Protein AF-A0A356KE07-F1 (afdb_monomer)

Solvent-accessible surface area (backbone atoms only — not comparable to full-atom values): 17095 Å² total; per-residue (Å²): 134,82,81,82,77,79,60,72,69,61,61,53,54,56,56,42,55,62,73,47,58,61,66,52,54,51,54,57,59,66,59,72,79,82,61,84,87,83,58,56,76,68,53,56,53,49,53,51,52,50,50,50,51,49,50,52,51,53,42,54,50,49,55,50,50,54,53,51,69,70,32,74,71,22,43,39,61,59,52,69,46,79,88,62,79,44,59,87,64,38,15,67,56,54,28,51,53,50,49,64,40,67,52,62,87,86,38,39,59,84,44,82,62,50,50,63,52,49,48,54,57,55,57,65,40,70,56,42,69,42,71,79,43,64,46,78,41,87,62,43,41,71,49,71,42,73,41,63,54,46,66,61,28,17,47,74,94,55,25,23,27,18,66,84,25,48,73,28,60,22,75,38,30,57,56,46,89,78,35,24,34,54,36,54,66,51,87,51,71,68,59,25,43,54,36,37,31,36,52,30,48,48,48,58,53,43,50,85,56,42,85,42,41,50,32,38,36,32,53,20,47,95,31,71,75,44,73,89,52,52,21,30,36,40,30,30,72,81,69,32,34,33,31,55,21,72,55,93,82,53,87,91,67,73,67,74,58,56,69,57,38,40,52,52,48,52,53,49,50,68,76,48,74,69,48,84,50,39,42,35,38,34,43,52,54,98,59,80,44,71,42,65,45,74,87,82,50,86,75,69,79,76,116

Foldseek 3Di:
DDPDDDPPVVVLVVQLCVVCPPPVVVVVVVVPPPDPPPDDPVVVVVVVVVVVVVSSVVSVVVVVVVVLLPDPQFFAPQFQDDDDDQPPQWDCVNVVLSRPDGDDPSDGLPPPVRQVVVLVSQVPAQQFPHWPDWDADPPHHIDTDTDGFRFAAAEPQFWTAGLQRRIGGLNGGPPSVQGAYEALQDPDPVSNSVLSNLQSQLLVLLPPQNSFWRYKYQNCAVHPPHPVFANIWTAGHPQEIEREHTRPPDVVDDFPDSNQLNVLVVVVCVVCVPRNQWNYWYSRDPDIDTDGDDPPDPPVVPD

Sequence (303 aa):
SAPAEPSLAAAGAQAAAGALGSGVLGLLRGVGRGLPWIFGQRDVQRLAALGILAGVFCGTSQLVAERVQTSPDYALPSRLVAEVAPPPGLSVKAAEDLSSLRLVRGAHAFDARIVPAVARQLGRLPWVEQVSEVELEPPAKIRFRLRPHQPLARLGDQLAVSRSGATFPIHYAAAGDALPEFRGVPATPEARAKALQAGAQVLADFGPLAAQVEAIDVSNLAGAVDPLQSEVVVLLSGGLKVEWGRANLDEERQDRPAEQKRADLEAFLAAYPQRGRVESVSVRWDEVTFVLAEEQSLASAGR

pLDDT: mean 85.83, std 15.79, range [36.22, 98.5]

Structure (mmCIF, N/CA/C/O backbone):
data_AF-A0A356KE07-F1
#
_entry.id   AF-A0A356KE07-F1
#
loop_
_atom_site.group_PDB
_atom_site.id
_atom_site.type_symbol
_atom_site.label_atom_id
_atom_site.label_alt_id
_atom_site.label_comp_id
_atom_site.label_asym_id
_atom_site.label_entity_id
_atom_site.label_seq_id
_atom_site.pdbx_PDB_ins_code
_atom_site.Cartn_x
_atom_site.Cartn_y
_atom_site.Cartn_z
_atom_site.occupancy
_atom_site.B_iso_or_equiv
_atom_site.auth_seq_id
_atom_site.auth_comp_id
_atom_site.auth_asym_id
_atom_site.auth_atom_id
_atom_site.pdbx_PDB_model_num
ATOM 1 N N . SER A 1 1 ? -55.502 -8.939 40.430 1.00 46.34 1 SER A N 1
ATOM 2 C CA . SER A 1 1 ? -54.848 -8.158 41.497 1.00 46.34 1 SER A CA 1
ATOM 3 C C . SER A 1 1 ? -53.366 -8.119 41.190 1.00 46.34 1 SER A C 1
ATOM 5 O O . SER A 1 1 ? -52.703 -9.131 41.367 1.00 46.34 1 SER A O 1
ATOM 7 N N . ALA A 1 2 ? -52.874 -7.033 40.594 1.00 36.22 2 ALA A N 1
ATOM 8 C CA . ALA A 1 2 ? -51.447 -6.888 40.311 1.00 36.22 2 ALA A CA 1
ATOM 9 C C . ALA A 1 2 ? -50.701 -6.599 41.630 1.00 36.22 2 ALA A C 1
ATOM 11 O O . ALA A 1 2 ? -51.224 -5.822 42.434 1.00 36.22 2 ALA A O 1
ATOM 12 N N . PRO A 1 3 ? -49.542 -7.225 41.898 1.00 51.62 3 PRO A N 1
ATOM 13 C CA . PRO A 1 3 ? -48.743 -6.881 43.065 1.00 51.62 3 PRO A CA 1
ATOM 14 C C . PRO A 1 3 ? -48.229 -5.444 42.919 1.00 51.62 3 PRO A C 1
ATOM 16 O O . PRO A 1 3 ? -47.759 -5.050 41.854 1.00 51.62 3 PRO A O 1
ATOM 19 N N . ALA A 1 4 ? -48.368 -4.658 43.986 1.00 45.84 4 ALA A N 1
ATOM 20 C CA . ALA A 1 4 ? -47.875 -3.291 44.052 1.00 45.84 4 ALA A CA 1
ATOM 21 C C . ALA A 1 4 ? -46.348 -3.290 43.901 1.00 45.84 4 ALA A C 1
ATOM 23 O O . ALA A 1 4 ? -45.641 -3.857 44.736 1.00 45.84 4 ALA A O 1
ATOM 24 N N . GLU A 1 5 ? -45.846 -2.673 42.831 1.00 41.72 5 GLU A N 1
ATOM 25 C CA . GLU A 1 5 ? -44.416 -2.440 42.664 1.00 41.72 5 GLU A CA 1
ATOM 26 C C . GLU A 1 5 ? -43.915 -1.560 43.823 1.00 41.72 5 GLU A C 1
ATOM 28 O O . GLU A 1 5 ? -44.480 -0.487 44.069 1.00 41.72 5 GLU A O 1
ATOM 33 N N . PRO A 1 6 ? -42.881 -1.982 44.573 1.00 51.53 6 PRO A N 1
ATOM 34 C CA . PRO A 1 6 ? -42.269 -1.126 45.576 1.00 51.53 6 PRO A CA 1
ATOM 35 C C . PRO A 1 6 ? -41.710 0.124 44.890 1.00 51.53 6 PRO A C 1
ATOM 37 O O . PRO A 1 6 ? -41.020 0.035 43.873 1.00 51.53 6 PRO A O 1
ATOM 40 N N . SER A 1 7 ? -42.020 1.302 45.438 1.00 48.66 7 SER A N 1
ATOM 41 C CA . SER A 1 7 ? -41.586 2.566 44.850 1.00 48.66 7 SER A CA 1
ATOM 42 C C . SER A 1 7 ? -40.055 2.610 44.760 1.00 48.66 7 SER A C 1
ATOM 44 O O . SER A 1 7 ? -39.340 2.409 45.745 1.00 48.66 7 SER A O 1
ATOM 46 N N . LEU A 1 8 ? -39.544 2.891 43.558 1.00 47.19 8 LEU A N 1
ATOM 47 C CA . LEU A 1 8 ? -38.111 2.999 43.238 1.00 47.19 8 LEU A CA 1
ATOM 48 C C . LEU A 1 8 ? -37.337 3.930 44.195 1.00 47.19 8 LEU A C 1
ATOM 50 O O . LEU A 1 8 ? -36.134 3.764 44.387 1.00 47.19 8 LEU A O 1
ATOM 54 N N . ALA A 1 9 ? -38.032 4.871 44.841 1.00 47.34 9 ALA A N 1
ATOM 55 C CA . ALA A 1 9 ? -37.470 5.774 45.838 1.00 47.34 9 ALA A CA 1
ATOM 56 C C . ALA A 1 9 ? -37.048 5.068 47.145 1.00 47.34 9 ALA A C 1
ATOM 58 O O . ALA A 1 9 ? -36.037 5.440 47.738 1.00 47.34 9 ALA A O 1
ATOM 59 N N . ALA A 1 10 ? -37.782 4.042 47.593 1.00 50.09 10 ALA A N 1
ATOM 60 C CA . ALA A 1 10 ? -37.515 3.371 48.869 1.00 50.09 10 ALA A CA 1
ATOM 61 C C . ALA A 1 10 ? -36.325 2.397 48.787 1.00 50.09 10 ALA A C 1
ATOM 63 O O . ALA A 1 10 ? -35.505 2.339 49.703 1.00 50.09 10 ALA A O 1
ATOM 64 N N . ALA A 1 11 ? -36.184 1.686 47.663 1.00 52.91 11 ALA A N 1
ATOM 65 C CA . ALA A 1 11 ? -35.068 0.764 47.438 1.00 52.91 11 ALA A CA 1
ATOM 66 C C . ALA A 1 11 ? -33.727 1.505 47.256 1.00 52.91 11 ALA A C 1
ATOM 68 O O . ALA A 1 11 ? -32.705 1.082 47.797 1.00 52.91 11 ALA A O 1
ATOM 69 N N . GLY A 1 12 ? -33.736 2.657 46.571 1.00 45.50 12 GLY A N 1
ATOM 70 C CA . GLY A 1 12 ? -32.546 3.505 46.424 1.00 45.50 12 GLY A CA 1
ATOM 71 C C . GLY A 1 12 ? -32.043 4.080 47.754 1.00 45.50 12 GLY A C 1
ATOM 72 O O . GLY A 1 12 ? -30.835 4.177 47.968 1.00 45.50 12 GLY A O 1
ATOM 73 N N . ALA A 1 13 ? -32.951 4.394 48.686 1.00 49.41 13 ALA A N 1
ATOM 74 C CA . ALA A 1 13 ? -32.598 4.928 50.001 1.00 49.41 13 ALA A CA 1
ATOM 75 C C . ALA A 1 13 ? -31.878 3.900 50.901 1.00 49.41 13 ALA A C 1
ATOM 77 O O . ALA A 1 13 ? -30.948 4.265 51.621 1.00 49.41 13 ALA A O 1
ATOM 78 N N . GLN A 1 14 ? -32.253 2.616 50.840 1.00 55.56 14 GLN A N 1
ATOM 79 C CA . GLN A 1 14 ? -31.603 1.556 51.628 1.00 55.56 14 GLN A CA 1
ATOM 80 C C . GLN A 1 14 ? -30.219 1.164 51.089 1.00 55.56 14 GLN A C 1
ATOM 82 O O . GLN A 1 14 ? -29.297 0.966 51.881 1.00 55.56 14 GLN A O 1
ATOM 87 N N . ALA A 1 15 ? -30.033 1.110 49.766 1.00 53.81 15 ALA A N 1
ATOM 88 C CA . ALA A 1 15 ? -28.728 0.812 49.167 1.00 53.81 15 ALA A CA 1
ATOM 89 C C . ALA A 1 15 ? -27.710 1.950 49.393 1.00 53.81 15 ALA A C 1
ATOM 91 O O . ALA A 1 15 ? -26.555 1.695 49.741 1.00 53.81 15 ALA A O 1
ATOM 92 N N . ALA A 1 16 ? -28.155 3.211 49.303 1.00 49.03 16 ALA A N 1
ATOM 93 C CA . ALA A 1 16 ? -27.323 4.375 49.613 1.00 49.03 16 ALA A CA 1
ATOM 94 C C . ALA A 1 16 ? -26.872 4.397 51.088 1.00 49.03 16 ALA A C 1
ATOM 96 O O . ALA A 1 16 ? -25.725 4.740 51.376 1.00 49.03 16 ALA A O 1
ATOM 97 N N . ALA A 1 17 ? -27.731 3.969 52.022 1.00 54.31 17 ALA A N 1
ATOM 98 C CA . ALA A 1 17 ? -27.388 3.879 53.442 1.00 54.31 17 ALA A CA 1
ATOM 99 C C . ALA A 1 17 ? -26.291 2.833 53.738 1.00 54.31 17 ALA A C 1
ATOM 101 O O . ALA A 1 17 ? -25.493 3.030 54.654 1.00 54.31 17 ALA A O 1
ATOM 102 N N . GLY A 1 18 ? -26.208 1.754 52.947 1.00 55.00 18 GLY A N 1
ATOM 103 C CA . GLY A 1 18 ? -25.181 0.716 53.091 1.00 55.00 18 GLY A CA 1
ATOM 104 C C . GLY A 1 18 ? -23.796 1.140 52.586 1.00 55.00 18 GLY A C 1
ATOM 105 O O . GLY A 1 18 ? -22.799 0.923 53.273 1.00 55.00 18 GLY A O 1
ATOM 106 N N . ALA A 1 19 ? -23.722 1.795 51.422 1.00 53.09 19 ALA A N 1
ATOM 107 C CA . ALA A 1 19 ? -22.452 2.208 50.809 1.00 53.09 19 ALA A CA 1
ATOM 108 C C . ALA A 1 19 ? -21.822 3.453 51.471 1.00 53.09 19 ALA A C 1
ATOM 110 O O . ALA A 1 19 ? -20.599 3.594 51.509 1.00 53.09 19 ALA A O 1
ATOM 111 N N . LEU A 1 20 ? -22.638 4.338 52.056 1.00 51.22 20 LEU A N 1
ATOM 112 C CA . LEU A 1 20 ? -22.167 5.513 52.804 1.00 51.22 20 LEU A CA 1
ATOM 113 C C . LEU A 1 20 ? -21.655 5.170 54.222 1.00 51.22 20 LEU A C 1
ATOM 115 O O . LEU A 1 20 ? -21.010 6.002 54.863 1.00 51.22 20 LEU A O 1
ATOM 119 N N . GLY A 1 21 ? -21.910 3.955 54.722 1.00 50.00 21 GLY A N 1
ATOM 120 C CA . GLY A 1 21 ? -21.794 3.616 56.145 1.00 50.00 21 GLY A CA 1
ATOM 121 C C . GLY A 1 21 ? -20.379 3.531 56.735 1.00 50.00 21 GLY A C 1
ATOM 122 O O . GLY A 1 21 ? -20.227 3.702 57.942 1.00 50.00 21 GLY A O 1
ATOM 123 N N . SER A 1 22 ? -19.327 3.301 55.944 1.00 56.19 22 SER A N 1
ATOM 124 C CA . SER A 1 22 ? -17.964 3.114 56.487 1.00 56.19 22 SER A CA 1
ATOM 125 C C . SER A 1 22 ? -16.980 4.220 56.090 1.00 56.19 22 SER A C 1
ATOM 127 O O . SER A 1 22 ? -16.278 4.751 56.951 1.00 56.19 22 SER A O 1
ATOM 129 N N . GLY A 1 23 ? -16.960 4.632 54.819 1.00 56.72 23 GLY A N 1
ATOM 130 C CA . GLY A 1 23 ? -16.027 5.655 54.323 1.00 56.72 23 GLY A CA 1
ATOM 131 C C . GLY A 1 23 ? -16.386 7.086 54.742 1.00 56.72 23 GLY A C 1
ATOM 132 O O . GLY A 1 23 ? -15.522 7.851 55.173 1.00 56.72 23 GLY A O 1
ATOM 133 N N . VAL A 1 24 ? -17.673 7.448 54.682 1.00 58.25 24 VAL A N 1
ATOM 134 C CA . VAL A 1 24 ? -18.134 8.817 54.985 1.00 58.25 24 VAL A CA 1
ATOM 135 C C . VAL A 1 24 ? -18.149 9.087 56.489 1.00 58.25 24 VAL A C 1
ATOM 137 O O . VAL A 1 24 ? -17.771 10.173 56.925 1.00 58.25 24 VAL A O 1
ATOM 140 N N . LEU A 1 25 ? -18.475 8.081 57.306 1.00 57.09 25 LEU A N 1
ATOM 141 C CA . LEU A 1 25 ? -18.369 8.172 58.767 1.00 57.09 25 LEU A CA 1
ATOM 142 C C . LEU A 1 25 ? -16.912 8.320 59.250 1.00 57.09 25 LEU A C 1
ATOM 144 O O . LEU A 1 25 ? -16.672 8.989 60.257 1.00 57.09 25 LEU A O 1
ATOM 148 N N . GLY A 1 26 ? -15.935 7.764 58.521 1.00 61.06 26 GLY A N 1
ATOM 149 C CA . GLY A 1 26 ? -14.504 7.970 58.777 1.00 61.06 26 GLY A CA 1
ATOM 150 C C . GLY A 1 26 ? -14.038 9.399 58.471 1.00 61.06 26 GLY A C 1
ATOM 151 O O . GLY A 1 26 ? -13.385 10.027 59.306 1.00 61.06 26 GLY A O 1
ATOM 152 N N . LEU A 1 27 ? -14.449 9.950 57.323 1.00 57.81 27 LEU A N 1
ATOM 153 C CA . LEU A 1 27 ? -14.177 11.342 56.935 1.00 57.81 27 LEU A CA 1
ATOM 154 C C . LEU A 1 27 ? -14.840 12.353 57.886 1.00 57.81 27 LEU A C 1
ATOM 156 O O . LEU A 1 27 ? -14.195 13.308 58.316 1.00 57.81 27 LEU A O 1
ATOM 160 N N . LEU A 1 28 ? -16.087 12.109 58.303 1.00 57.81 28 LEU A N 1
ATOM 161 C CA . LEU A 1 28 ? -16.791 12.966 59.266 1.00 57.81 28 LEU A CA 1
ATOM 162 C C . LEU A 1 28 ? -16.173 12.913 60.675 1.00 57.81 28 LEU A C 1
ATOM 164 O O . LEU A 1 28 ? -16.157 13.929 61.372 1.00 57.81 28 LEU A O 1
ATOM 168 N N . ARG A 1 29 ? -15.600 11.775 61.097 1.00 58.09 29 ARG A N 1
ATOM 169 C CA . ARG A 1 29 ? -14.874 11.678 62.379 1.00 58.09 29 ARG A CA 1
ATOM 170 C C . ARG A 1 29 ? -13.515 12.382 62.366 1.00 58.09 29 ARG A C 1
ATOM 172 O O . ARG A 1 29 ? -13.111 12.889 63.410 1.00 58.09 29 ARG A O 1
ATOM 179 N N . GLY A 1 30 ? -12.832 12.446 61.221 1.00 55.44 30 GLY A N 1
ATOM 180 C CA . GLY A 1 30 ? -11.552 13.156 61.082 1.00 55.44 30 GLY A CA 1
ATOM 181 C C . GLY A 1 30 ? -11.690 14.682 61.127 1.00 55.44 30 GLY A C 1
ATOM 182 O O . GLY A 1 30 ? -10.865 15.363 61.732 1.00 55.44 30 GLY A O 1
ATOM 183 N N . VAL A 1 31 ? -12.772 15.223 60.562 1.00 57.72 31 VAL A N 1
ATOM 184 C CA . VAL A 1 31 ? -13.030 16.677 60.514 1.00 57.72 31 VAL A CA 1
ATOM 185 C C . VAL A 1 31 ? -13.505 17.233 61.871 1.00 57.72 31 VAL A C 1
ATOM 187 O O . VAL A 1 31 ? -13.303 18.407 62.178 1.00 57.72 31 VAL A O 1
ATOM 190 N N . GLY A 1 32 ? -14.067 16.386 62.738 1.00 53.38 32 GLY A N 1
ATOM 191 C CA . GLY A 1 32 ? -14.707 16.795 63.993 1.00 53.38 32 GLY A CA 1
ATOM 192 C C . GLY A 1 32 ? -13.793 17.270 65.131 1.00 53.38 32 GLY A C 1
ATOM 193 O O . GLY A 1 32 ? -14.318 17.627 66.182 1.00 53.38 32 GLY A O 1
ATOM 194 N N . ARG A 1 33 ? -12.458 17.279 64.986 1.0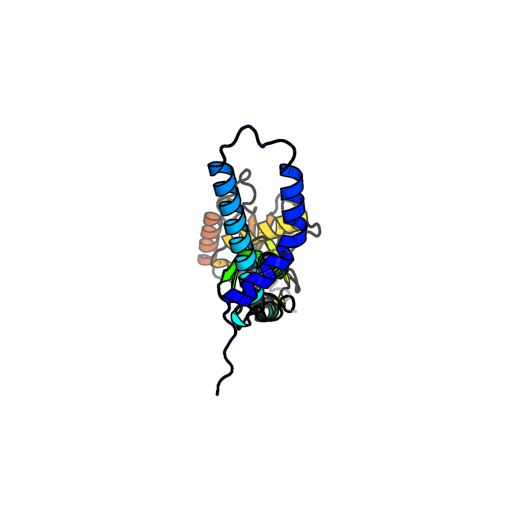0 57.06 33 ARG A N 1
ATOM 195 C CA . ARG A 1 33 ? -11.547 17.607 66.108 1.00 57.06 33 ARG A CA 1
ATOM 196 C C . ARG A 1 33 ? -10.787 18.938 66.022 1.00 57.06 33 ARG A C 1
ATOM 198 O O . ARG A 1 33 ? -10.143 19.276 67.007 1.00 57.06 33 ARG A O 1
ATOM 205 N N . GLY A 1 34 ? -10.883 19.719 64.937 1.00 52.69 34 GLY A N 1
ATOM 206 C CA . GLY A 1 34 ? -10.034 20.923 64.781 1.00 52.69 34 GLY A CA 1
ATOM 207 C C . GLY A 1 34 ? -10.661 22.206 64.218 1.00 52.69 34 GLY A C 1
ATOM 208 O O . GLY A 1 34 ? -9.984 23.226 64.204 1.00 52.69 34 GLY A O 1
ATOM 209 N N . LEU A 1 35 ? -11.917 22.199 63.757 1.00 56.00 35 LEU A N 1
ATOM 210 C CA . LEU A 1 35 ? -12.496 23.300 62.958 1.00 56.00 35 LEU A CA 1
ATOM 211 C C . LEU A 1 35 ? -13.763 24.030 63.485 1.00 56.00 35 LEU A C 1
ATOM 213 O O . LEU A 1 35 ? -14.350 24.782 62.706 1.00 56.00 35 LEU A O 1
ATOM 217 N N . PRO A 1 36 ? -14.232 23.899 64.747 1.00 53.62 36 PRO A N 1
ATOM 218 C CA . PRO A 1 36 ? -15.531 24.470 65.127 1.00 53.62 36 PRO A CA 1
ATOM 219 C C . PRO A 1 36 ? -15.556 25.993 65.367 1.00 53.62 36 PRO A C 1
ATOM 221 O O . PRO A 1 36 ? -16.635 26.525 65.597 1.00 53.62 36 PRO A O 1
ATOM 224 N N . TRP A 1 37 ? -14.427 26.713 65.327 1.00 57.81 37 TRP A N 1
ATOM 225 C CA . TRP A 1 37 ? -14.386 28.131 65.744 1.00 57.81 37 TRP A CA 1
ATOM 226 C C . TRP A 1 37 ? -14.444 29.175 64.616 1.00 57.81 37 TRP A C 1
ATOM 228 O O . TRP A 1 37 ? -14.562 30.360 64.908 1.00 57.81 37 TRP A O 1
ATOM 238 N N . ILE A 1 38 ? -14.375 28.769 63.341 1.00 61.72 38 ILE A N 1
ATOM 239 C CA . ILE A 1 38 ? -14.278 29.713 62.203 1.00 61.72 38 ILE A CA 1
ATOM 240 C C . ILE A 1 38 ? -15.582 29.800 61.387 1.00 61.72 38 ILE A C 1
ATOM 242 O O . ILE A 1 38 ? -15.839 30.817 60.749 1.00 61.72 38 ILE A O 1
ATOM 246 N N . PHE A 1 39 ? -16.446 28.781 61.433 1.00 62.06 39 PHE A N 1
ATOM 247 C CA . PHE A 1 39 ? -17.673 28.730 60.631 1.00 62.06 39 PHE A CA 1
ATOM 248 C C . PHE A 1 39 ? -18.924 28.939 61.488 1.00 62.06 39 PHE A C 1
ATOM 250 O O . PHE A 1 39 ? -19.103 28.286 62.516 1.00 62.06 39 PHE A O 1
ATOM 257 N N . GLY A 1 40 ? -19.822 29.827 61.050 1.00 78.75 40 GLY A N 1
ATOM 258 C CA . GLY A 1 40 ? -21.114 30.015 61.706 1.00 78.75 40 GLY A CA 1
ATOM 259 C C . GLY A 1 40 ? -21.990 28.763 61.579 1.00 78.75 40 GLY A C 1
ATOM 260 O O . GLY A 1 40 ? -21.894 28.014 60.609 1.00 78.75 40 GLY A O 1
ATOM 261 N N . GLN A 1 41 ? -22.909 28.546 62.525 1.00 79.69 41 GLN A N 1
ATOM 262 C CA . GLN A 1 41 ? -23.823 27.387 62.548 1.00 79.69 41 GLN A CA 1
ATOM 263 C C . GLN A 1 41 ? -24.589 27.175 61.221 1.00 79.69 41 GLN A C 1
ATOM 265 O O . GLN A 1 41 ? -24.900 26.043 60.849 1.00 79.69 41 GLN A O 1
ATOM 270 N N . ARG A 1 42 ? -24.850 28.258 60.473 1.00 80.81 42 ARG A N 1
ATOM 271 C CA . ARG A 1 42 ? -25.471 28.226 59.137 1.00 80.81 42 ARG A CA 1
ATOM 272 C C . ARG A 1 42 ? -24.574 27.601 58.064 1.00 80.81 42 ARG A C 1
ATOM 274 O O . ARG A 1 42 ? -25.087 26.920 57.180 1.00 80.81 42 ARG A O 1
ATOM 281 N N . ASP A 1 43 ? -23.262 27.794 58.138 1.00 81.38 43 ASP A N 1
ATOM 282 C CA . ASP A 1 43 ? -22.320 27.248 57.156 1.00 81.38 43 ASP A CA 1
ATOM 283 C C . ASP A 1 43 ? -22.141 25.740 57.350 1.00 81.38 43 ASP A C 1
ATOM 285 O O . ASP A 1 43 ? -22.133 24.990 56.377 1.00 81.38 43 ASP A O 1
ATOM 289 N N . VAL A 1 44 ? -22.138 25.270 58.603 1.00 79.50 44 VAL A N 1
ATOM 290 C CA . VAL A 1 44 ? -22.124 23.831 58.923 1.00 79.50 44 VAL A CA 1
ATOM 291 C C . VAL A 1 44 ? -23.366 23.127 58.366 1.00 79.50 44 VAL A C 1
ATOM 293 O O . VAL A 1 44 ? -23.253 22.069 57.749 1.00 79.50 44 VAL A O 1
ATOM 296 N N . GLN A 1 45 ? -24.552 23.726 58.519 1.00 81.94 45 GLN A N 1
ATOM 297 C CA . GLN A 1 45 ? -25.797 23.176 57.968 1.00 81.94 45 GLN A CA 1
ATOM 298 C C . GLN A 1 45 ? -25.786 23.127 56.434 1.00 81.94 45 GLN A C 1
ATOM 300 O O . GLN A 1 45 ? -26.231 22.140 55.849 1.00 81.94 45 GLN A O 1
ATOM 305 N N . ARG A 1 46 ? -25.247 24.160 55.773 1.00 86.75 46 ARG A N 1
ATOM 306 C CA . ARG A 1 46 ? -25.105 24.193 54.308 1.00 86.75 46 ARG A CA 1
ATOM 307 C C . ARG A 1 46 ? -24.152 23.118 53.802 1.00 86.75 46 ARG A C 1
ATOM 309 O O . ARG A 1 46 ? -24.491 22.416 52.855 1.00 86.75 46 ARG A O 1
ATOM 316 N N . LEU A 1 47 ? -22.998 22.955 54.446 1.00 85.06 47 LEU A N 1
ATOM 317 C CA . LEU A 1 47 ? -22.039 21.907 54.094 1.00 85.06 47 LEU A CA 1
ATOM 318 C C . LEU A 1 47 ? -22.631 20.509 54.303 1.00 85.06 47 LEU A C 1
ATOM 320 O O . LEU A 1 47 ? -22.456 19.644 53.448 1.00 85.06 47 LEU A O 1
ATOM 324 N N . ALA A 1 48 ? -23.389 20.297 55.383 1.00 83.44 48 ALA A N 1
ATOM 325 C CA . ALA A 1 48 ? -24.093 19.038 55.614 1.00 83.44 48 ALA A CA 1
ATOM 326 C C . ALA A 1 48 ? -25.145 18.758 54.526 1.00 83.44 48 ALA A C 1
ATOM 328 O O . ALA A 1 48 ? -25.186 17.656 53.981 1.00 83.44 48 ALA A O 1
ATOM 329 N N . ALA A 1 49 ? -25.951 19.759 54.156 1.00 86.00 49 ALA A N 1
ATOM 330 C CA . ALA A 1 49 ? -26.940 19.630 53.088 1.00 86.00 49 ALA A CA 1
ATOM 331 C C . ALA A 1 49 ? -26.288 19.331 51.725 1.00 86.00 49 ALA A C 1
ATOM 333 O O . ALA A 1 49 ? -26.744 18.438 51.011 1.00 86.00 49 ALA A O 1
ATOM 334 N N . LEU A 1 50 ? -25.188 20.015 51.388 1.00 91.94 50 LEU A N 1
ATOM 335 C CA . LEU A 1 50 ? -24.410 19.751 50.173 1.00 91.94 50 LEU A CA 1
ATOM 336 C C . LEU A 1 50 ? -23.807 18.343 50.175 1.00 91.94 50 LEU A C 1
ATOM 338 O O . LEU A 1 50 ? -23.856 17.663 49.154 1.00 91.94 50 LEU A O 1
ATOM 342 N N . GLY A 1 51 ? -23.290 17.881 51.316 1.00 90.19 51 GLY A N 1
ATOM 343 C CA . GLY A 1 51 ? -22.764 16.525 51.465 1.00 90.19 51 GLY A CA 1
ATOM 344 C C . GLY A 1 51 ? -23.831 15.450 51.242 1.00 90.19 51 GLY A C 1
ATOM 345 O O . GLY A 1 51 ? -23.580 14.477 50.533 1.00 90.19 51 GLY A O 1
ATOM 346 N N . ILE A 1 52 ? -25.039 15.646 51.782 1.00 90.50 52 ILE A N 1
ATOM 347 C CA . ILE A 1 52 ? -26.175 14.736 51.561 1.00 90.50 52 ILE A CA 1
ATOM 348 C C . ILE A 1 52 ? -26.577 14.729 50.084 1.00 90.50 52 ILE A C 1
ATOM 350 O O . ILE A 1 52 ? -26.720 13.656 49.503 1.00 90.50 52 ILE A O 1
ATOM 354 N N . LEU A 1 53 ? -26.716 15.902 49.458 1.00 89.31 53 LEU A N 1
ATOM 355 C CA . LEU A 1 53 ? -27.065 16.007 48.038 1.00 89.31 53 LEU A CA 1
ATOM 356 C C . LEU A 1 53 ? -26.018 15.338 47.143 1.00 89.31 53 LEU A C 1
ATOM 358 O O . LEU A 1 53 ? -26.382 14.577 46.250 1.00 89.31 53 LEU A O 1
ATOM 362 N N . ALA A 1 54 ? -24.730 15.558 47.416 1.00 88.88 54 ALA A N 1
ATOM 363 C CA . ALA A 1 54 ? -23.641 14.897 46.705 1.00 88.88 54 ALA A CA 1
ATOM 364 C C . ALA A 1 54 ? -23.684 13.372 46.894 1.00 88.88 54 ALA A C 1
ATOM 366 O O . ALA A 1 54 ? -23.547 12.631 45.924 1.00 88.88 54 ALA A O 1
ATOM 367 N N . GLY A 1 55 ? -23.939 12.890 48.115 1.00 90.25 55 GLY A N 1
ATOM 368 C CA . GLY A 1 55 ? -24.079 11.461 48.404 1.00 90.25 55 GLY A CA 1
ATOM 369 C C . GLY A 1 55 ? -25.254 10.813 47.666 1.00 90.25 55 GLY A C 1
ATOM 370 O O . GLY A 1 55 ? -25.085 9.763 47.047 1.00 90.25 55 GLY A O 1
ATOM 371 N N . VAL A 1 56 ? -26.426 11.458 47.670 1.00 91.44 56 VAL A N 1
ATOM 372 C CA . VAL A 1 56 ? -27.618 10.996 46.937 1.00 91.44 56 VAL A CA 1
ATOM 373 C C . VAL A 1 56 ? -27.362 10.996 45.430 1.00 91.44 56 VAL A C 1
ATOM 375 O O . VAL A 1 56 ? -27.688 10.019 44.755 1.00 91.44 56 VAL A O 1
ATOM 378 N N . PHE A 1 57 ? -26.744 12.050 44.896 1.00 90.69 57 PHE A N 1
ATOM 379 C CA . PHE A 1 57 ? -26.397 12.139 43.480 1.00 90.69 57 PHE A CA 1
ATOM 380 C C . PHE A 1 57 ? -25.420 11.030 43.060 1.00 90.69 57 PHE A C 1
ATOM 382 O O . PHE A 1 57 ? -25.672 10.325 42.087 1.00 90.69 57 PHE A O 1
ATOM 389 N N . CYS A 1 58 ? -24.349 10.802 43.825 1.00 90.31 58 CYS A N 1
ATOM 390 C CA . CYS A 1 58 ? -23.393 9.730 43.545 1.00 90.31 58 CYS A CA 1
ATOM 391 C C . CYS A 1 58 ? -24.036 8.337 43.634 1.00 90.31 58 CYS A C 1
ATOM 393 O O . CYS A 1 58 ? -23.811 7.510 42.753 1.00 90.31 58 CYS A O 1
ATOM 395 N N . GLY A 1 59 ? -24.864 8.081 44.654 1.00 90.56 59 GLY A N 1
ATOM 396 C CA . GLY A 1 59 ? -25.538 6.790 44.825 1.00 90.56 59 GLY A CA 1
ATOM 397 C C . GLY A 1 59 ? -26.561 6.501 43.724 1.00 90.56 59 GLY A C 1
ATOM 398 O O . GLY A 1 59 ? -26.576 5.412 43.156 1.00 90.56 59 GLY A O 1
ATOM 399 N N . THR A 1 60 ? -27.383 7.491 43.364 1.00 91.38 60 THR A N 1
ATOM 400 C CA . THR A 1 60 ? -28.341 7.352 42.253 1.00 91.38 60 THR A CA 1
ATOM 401 C C . THR A 1 60 ? -27.633 7.197 40.909 1.00 91.38 60 THR A C 1
ATOM 403 O O . THR A 1 60 ? -28.043 6.358 40.113 1.00 91.38 60 THR A O 1
ATOM 406 N N . SER A 1 61 ? -26.532 7.920 40.681 1.00 87.62 61 SER A N 1
ATOM 407 C CA . SER A 1 61 ? -25.692 7.771 39.487 1.00 87.62 61 SER A CA 1
ATOM 408 C C . SER A 1 61 ? -25.099 6.361 39.363 1.00 87.62 61 SER A C 1
ATOM 410 O O . SER A 1 61 ? -25.179 5.765 38.291 1.00 87.62 61 SER A O 1
ATOM 412 N N . GLN A 1 62 ? -24.592 5.774 40.456 1.00 87.50 62 GLN A N 1
ATOM 413 C CA . GLN A 1 62 ? -24.087 4.392 40.457 1.00 87.50 62 GLN A CA 1
ATOM 414 C C . GLN A 1 62 ? -25.185 3.364 40.161 1.00 87.50 62 GLN A C 1
ATOM 416 O O . GLN A 1 62 ? -24.988 2.502 39.310 1.00 87.50 62 GLN A O 1
ATOM 421 N N . LEU A 1 63 ? -26.359 3.486 40.788 1.00 90.06 63 LEU A N 1
ATOM 422 C CA . LEU A 1 63 ? -27.489 2.584 40.527 1.00 90.06 63 LEU A CA 1
ATOM 423 C C . LEU A 1 63 ? -27.982 2.680 39.076 1.00 90.06 63 LEU A C 1
ATOM 425 O O . LEU A 1 63 ? -28.304 1.666 38.456 1.00 90.06 63 LEU A O 1
ATOM 429 N N . VAL A 1 64 ? -28.036 3.895 38.518 1.00 88.06 64 VAL A N 1
ATOM 430 C CA . VAL A 1 64 ? -28.363 4.100 37.101 1.00 88.06 64 VAL A CA 1
ATOM 431 C C . VAL A 1 64 ? -27.284 3.477 36.220 1.00 88.06 64 VAL A C 1
ATOM 433 O O . VAL A 1 64 ? -27.632 2.771 35.280 1.00 88.06 64 VAL A O 1
ATOM 436 N N . ALA A 1 65 ? -26.001 3.662 36.538 1.00 84.88 65 ALA A N 1
ATOM 437 C CA . ALA A 1 65 ? -24.900 3.068 35.787 1.00 84.88 65 ALA A CA 1
ATOM 438 C C . ALA A 1 65 ? -24.957 1.531 35.788 1.00 84.88 65 ALA A C 1
ATOM 440 O O . ALA A 1 65 ? -24.858 0.931 34.722 1.00 84.88 65 ALA A O 1
ATOM 441 N N . GLU A 1 66 ? -25.188 0.887 36.935 1.00 86.62 66 GLU A N 1
ATOM 442 C CA . GLU A 1 66 ? -25.335 -0.575 37.031 1.00 86.62 66 GLU A CA 1
ATOM 443 C C . GLU A 1 66 ? -26.550 -1.086 36.244 1.00 86.62 66 GLU A C 1
ATOM 445 O O . GLU A 1 66 ? -26.470 -2.080 35.514 1.00 86.62 66 GLU A O 1
ATOM 450 N N . ARG A 1 67 ? -27.686 -0.387 36.335 1.00 88.25 67 ARG A N 1
ATOM 451 C CA . ARG A 1 67 ? -28.901 -0.760 35.598 1.00 88.25 67 ARG A CA 1
ATOM 452 C C . ARG A 1 67 ? -28.738 -0.585 34.090 1.00 88.25 67 ARG A C 1
ATOM 454 O O . ARG A 1 67 ? -29.223 -1.398 33.310 1.00 88.25 67 ARG A O 1
ATOM 461 N N . VAL A 1 68 ? -28.046 0.470 33.679 1.00 86.44 68 VAL A N 1
ATOM 462 C CA . VAL A 1 68 ? -27.727 0.743 32.278 1.00 86.44 68 VAL A CA 1
ATOM 463 C C . VAL A 1 68 ? -26.718 -0.282 31.744 1.00 86.44 68 VAL A C 1
ATOM 465 O O . VAL A 1 68 ? -26.893 -0.774 30.634 1.00 86.44 68 VAL A O 1
ATOM 468 N N . GLN A 1 69 ? -25.720 -0.675 32.542 1.00 84.00 69 GLN A N 1
ATOM 469 C CA . GLN A 1 69 ? -24.763 -1.730 32.190 1.00 84.00 69 GLN A CA 1
ATOM 470 C C . GLN A 1 69 ? -25.417 -3.108 32.064 1.00 84.00 69 GLN A C 1
ATOM 472 O O . GLN A 1 69 ? -25.004 -3.895 31.230 1.00 84.00 69 GLN A O 1
ATOM 477 N N . THR A 1 70 ? -26.444 -3.412 32.854 1.00 86.50 70 THR A N 1
ATOM 478 C CA . THR A 1 70 ? -27.160 -4.699 32.770 1.00 86.50 70 THR A CA 1
ATOM 479 C C . THR A 1 70 ? -28.268 -4.714 31.716 1.00 86.50 70 THR A C 1
ATOM 481 O O . THR A 1 70 ? -28.835 -5.773 31.442 1.00 86.50 70 THR A O 1
ATOM 484 N N . SER A 1 71 ? -28.577 -3.568 31.101 1.00 90.25 71 SER A N 1
ATOM 485 C CA . SER A 1 71 ? -29.614 -3.490 30.078 1.00 90.25 71 SER A CA 1
ATOM 486 C C . SER A 1 71 ? -29.137 -4.104 28.750 1.00 90.25 71 SER A C 1
ATOM 488 O O . SER A 1 71 ? -28.056 -3.754 28.258 1.00 90.25 71 SER A O 1
ATOM 490 N N . PRO A 1 72 ? -29.941 -4.990 28.129 1.00 89.50 72 PRO A N 1
ATOM 491 C CA . PRO A 1 72 ? -29.599 -5.622 26.856 1.00 89.50 72 PRO A CA 1
ATOM 492 C C . PRO A 1 72 ? -29.477 -4.613 25.705 1.00 89.50 72 PRO A C 1
ATOM 494 O O . PRO A 1 72 ? -28.753 -4.883 24.751 1.00 89.50 72 PRO A O 1
ATOM 497 N N . ASP A 1 73 ? -30.105 -3.438 25.813 1.00 89.38 73 ASP A N 1
ATOM 498 C CA . ASP A 1 73 ? -30.069 -2.392 24.781 1.00 89.38 73 ASP A CA 1
ATOM 499 C C . ASP A 1 73 ? -28.673 -1.775 24.600 1.00 89.38 73 ASP A C 1
ATOM 501 O O . ASP A 1 73 ? -28.363 -1.237 23.539 1.00 89.38 73 ASP A O 1
ATOM 505 N N . TYR A 1 74 ? -27.828 -1.865 25.634 1.00 89.38 74 T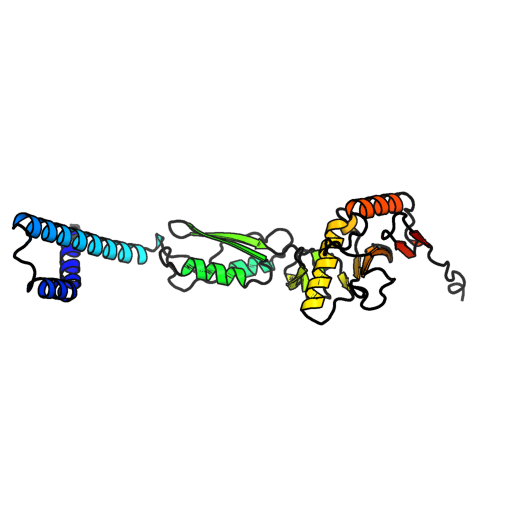YR A N 1
ATOM 506 C CA . TYR A 1 74 ? -26.450 -1.363 25.645 1.00 89.38 74 TYR A CA 1
ATOM 507 C C . TYR A 1 74 ? -25.411 -2.488 25.544 1.00 89.38 74 TYR A C 1
ATOM 509 O O . TYR A 1 74 ? -24.204 -2.237 25.652 1.00 89.38 74 TYR A O 1
ATOM 517 N N . ALA A 1 75 ? -25.862 -3.736 25.387 1.00 90.56 75 ALA A N 1
ATOM 518 C CA . ALA A 1 75 ? -24.989 -4.871 25.142 1.00 90.56 75 ALA A CA 1
ATOM 519 C C . ALA A 1 75 ? -24.519 -4.833 23.688 1.00 90.56 75 ALA A C 1
ATOM 521 O O . ALA A 1 75 ? -25.318 -4.810 22.751 1.00 90.56 75 ALA A O 1
ATOM 522 N N . LEU A 1 76 ? -23.204 -4.832 23.490 1.00 89.00 76 LEU A N 1
ATOM 523 C CA . LEU A 1 76 ? -22.642 -4.867 22.151 1.00 89.00 76 LEU A CA 1
ATOM 524 C C . LEU A 1 76 ? -22.741 -6.291 21.589 1.00 89.00 76 LEU A C 1
ATOM 526 O O . LEU A 1 76 ? -22.449 -7.262 22.300 1.00 89.00 76 LEU A O 1
ATOM 530 N N . PRO A 1 77 ? -23.116 -6.453 20.309 1.00 85.75 77 PRO A N 1
ATOM 531 C CA . PRO A 1 77 ? -23.121 -7.763 19.683 1.00 85.75 77 PRO A CA 1
ATOM 532 C C . PRO A 1 77 ? -21.709 -8.356 19.695 1.00 85.75 77 PRO A C 1
ATOM 534 O O . PRO A 1 77 ? -20.712 -7.674 19.478 1.00 85.75 77 PRO A O 1
ATOM 537 N N . SER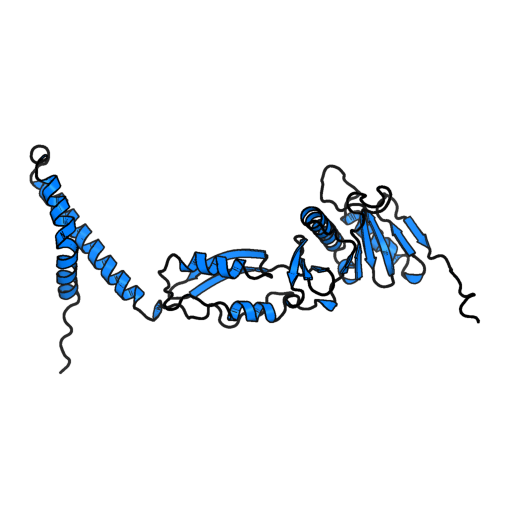 A 1 78 ? -21.607 -9.671 19.909 1.00 82.88 78 SER A N 1
ATOM 538 C CA . SER A 1 78 ? -20.303 -10.361 19.940 1.00 82.88 78 SER A CA 1
ATOM 539 C C . SER A 1 78 ? -19.520 -10.281 18.619 1.00 82.88 78 SER A C 1
ATOM 541 O O . SER A 1 78 ? -18.312 -10.533 18.603 1.00 82.88 78 SER A O 1
ATOM 543 N N . ARG A 1 79 ? -20.208 -9.957 17.518 1.00 81.25 79 ARG A N 1
ATOM 544 C CA . ARG A 1 79 ? -19.628 -9.659 16.207 1.00 81.25 79 ARG A CA 1
ATOM 545 C C . ARG A 1 79 ? -19.701 -8.157 15.975 1.00 81.25 79 ARG A C 1
ATOM 547 O O . ARG A 1 79 ? -20.780 -7.580 16.054 1.00 81.25 79 ARG A O 1
ATOM 554 N N . LEU A 1 80 ? -18.548 -7.566 15.677 1.00 69.50 80 LEU A N 1
ATOM 555 C CA . LEU A 1 80 ? -18.391 -6.129 15.446 1.00 69.50 80 LEU A CA 1
ATOM 556 C C . LEU A 1 80 ? -19.094 -5.636 14.185 1.00 69.50 80 LEU A C 1
ATOM 558 O O . LEU A 1 80 ? -19.555 -4.501 14.145 1.00 69.50 80 LEU A O 1
ATOM 562 N N . VAL A 1 81 ? -19.124 -6.474 13.151 1.00 71.06 81 VAL A N 1
ATOM 563 C CA . VAL A 1 81 ? -19.463 -6.046 11.798 1.00 71.06 81 VAL A CA 1
ATOM 564 C C . VAL A 1 81 ? -20.576 -6.924 11.246 1.00 71.06 81 VAL A C 1
ATOM 566 O O . VAL A 1 81 ? -20.400 -8.130 11.069 1.00 71.06 81 VAL A O 1
ATOM 569 N N . ALA A 1 82 ? -21.725 -6.306 10.981 1.00 60.09 82 ALA A N 1
ATOM 570 C CA . ALA A 1 82 ? -22.747 -6.870 10.114 1.00 60.09 82 ALA A CA 1
ATOM 571 C C . ALA A 1 82 ? -22.451 -6.397 8.685 1.00 60.09 82 ALA A C 1
ATOM 573 O O . ALA A 1 82 ? -22.347 -5.195 8.467 1.00 60.09 82 ALA A O 1
ATOM 574 N N . GLU A 1 83 ? -22.253 -7.348 7.769 1.00 64.50 83 GLU A N 1
ATOM 575 C CA . GLU A 1 83 ? -22.219 -7.168 6.306 1.00 64.50 83 GLU A CA 1
ATOM 576 C C . GLU A 1 83 ? -21.533 -5.885 5.807 1.00 64.50 83 GLU A C 1
ATOM 578 O O . GLU A 1 83 ? -22.171 -4.889 5.478 1.00 64.50 83 GLU A O 1
ATOM 583 N N . VAL A 1 84 ? -20.203 -5.926 5.702 1.00 74.75 84 VAL A N 1
ATOM 584 C CA . VAL A 1 84 ? -19.423 -4.866 5.054 1.00 74.75 84 VAL A CA 1
ATOM 585 C C . VAL A 1 84 ? -18.917 -5.385 3.718 1.00 74.75 84 VAL A C 1
ATOM 587 O O . VAL A 1 84 ? -18.230 -6.404 3.658 1.00 74.75 84 VAL A O 1
ATOM 590 N N . ALA A 1 85 ? -19.269 -4.682 2.641 1.00 85.25 85 ALA A N 1
ATOM 591 C CA . ALA A 1 85 ? -18.650 -4.901 1.342 1.00 85.25 85 ALA A CA 1
ATOM 592 C C . ALA A 1 85 ? -17.129 -4.688 1.461 1.00 85.25 85 ALA A C 1
ATOM 594 O O . ALA A 1 85 ? -16.701 -3.791 2.195 1.00 85.25 85 ALA A O 1
ATOM 595 N N . PRO A 1 86 ? -16.302 -5.488 0.767 1.00 87.38 86 PRO A N 1
ATOM 596 C CA . PRO A 1 86 ? -14.861 -5.297 0.813 1.00 87.38 86 PRO A CA 1
ATOM 597 C C . PRO A 1 86 ? -14.509 -3.876 0.344 1.00 87.38 86 PRO A C 1
ATOM 599 O O . PRO A 1 86 ? -15.143 -3.365 -0.588 1.00 87.38 86 PRO A O 1
ATOM 602 N N . PRO A 1 87 ? -13.519 -3.215 0.969 1.00 89.88 87 PRO A N 1
ATOM 603 C CA . PRO A 1 87 ? -13.065 -1.919 0.493 1.00 89.88 87 PRO A CA 1
ATOM 604 C C . PRO A 1 87 ? -12.603 -1.992 -0.975 1.00 89.88 87 PRO A C 1
ATOM 606 O O . PRO A 1 87 ? -12.090 -3.031 -1.398 1.00 89.88 87 PRO A O 1
ATOM 609 N N . PRO A 1 88 ? -12.740 -0.907 -1.760 1.00 91.56 88 PRO A N 1
ATOM 610 C CA . PRO A 1 88 ? -12.328 -0.898 -3.162 1.00 91.56 88 PRO A CA 1
ATOM 611 C C . PRO A 1 88 ? -10.878 -1.360 -3.351 1.00 91.56 88 PRO A C 1
ATOM 613 O O . PRO A 1 88 ? -9.977 -0.907 -2.647 1.00 91.56 88 PRO A O 1
ATOM 616 N N . GLY A 1 89 ? -10.659 -2.258 -4.314 1.00 92.81 89 GLY A N 1
ATOM 617 C CA . GLY A 1 89 ? -9.344 -2.838 -4.613 1.00 92.81 89 GLY A CA 1
ATOM 618 C C . GLY A 1 89 ? -8.944 -4.026 -3.730 1.00 92.81 89 GLY A C 1
ATOM 619 O O . GLY A 1 89 ? -7.973 -4.710 -4.055 1.00 92.81 89 GLY A O 1
ATOM 620 N N . LEU A 1 90 ? -9.697 -4.323 -2.666 1.00 96.19 90 LEU A N 1
ATOM 621 C CA . LEU A 1 90 ? -9.461 -5.485 -1.813 1.00 96.19 90 LEU A CA 1
ATOM 622 C C . LEU A 1 90 ? -10.406 -6.649 -2.129 1.00 96.19 90 LEU A C 1
ATOM 624 O O . LEU A 1 90 ? -11.519 -6.472 -2.624 1.00 96.19 90 LEU A O 1
ATOM 628 N N . SER A 1 91 ? -9.939 -7.859 -1.843 1.00 96.38 91 SER A N 1
ATOM 629 C CA . SER A 1 91 ? -10.686 -9.098 -2.022 1.00 96.38 91 SER A CA 1
ATOM 630 C C . SER A 1 91 ? -11.688 -9.327 -0.883 1.00 96.38 91 SER A C 1
ATOM 632 O O . SER A 1 91 ? -11.667 -8.669 0.161 1.00 96.38 91 SER A O 1
ATOM 634 N N . VAL A 1 92 ? -12.542 -10.339 -1.051 1.00 95.56 92 VAL A N 1
ATOM 635 C CA . VAL A 1 92 ? -13.518 -10.771 -0.035 1.00 95.56 92 VAL A CA 1
ATOM 636 C C . VAL A 1 92 ? -12.845 -11.177 1.286 1.00 95.56 92 VAL A C 1
ATOM 638 O O . VAL A 1 92 ? -13.460 -11.048 2.342 1.00 95.56 92 VAL A O 1
ATOM 641 N N . LYS A 1 93 ? -11.558 -11.562 1.272 1.00 96.00 93 LYS A N 1
ATOM 642 C CA . LYS A 1 93 ? -10.793 -11.895 2.487 1.00 96.00 93 LYS A CA 1
ATOM 643 C C . LYS A 1 93 ? -10.741 -10.741 3.490 1.00 96.00 93 LYS A C 1
ATOM 645 O O . LYS A 1 93 ? -10.811 -10.978 4.691 1.00 96.00 93 LYS A O 1
ATOM 650 N N . ALA A 1 94 ? -10.694 -9.493 3.019 1.00 95.12 94 ALA A N 1
ATOM 651 C CA . ALA A 1 94 ? -10.729 -8.327 3.902 1.00 95.12 94 ALA A CA 1
ATOM 652 C C . ALA A 1 94 ? -12.073 -8.212 4.650 1.00 95.12 94 ALA A C 1
ATOM 654 O O . ALA A 1 94 ? -12.108 -7.900 5.841 1.00 95.12 94 ALA A O 1
ATOM 655 N N . ALA A 1 95 ? -13.185 -8.517 3.973 1.00 92.00 95 ALA A N 1
ATOM 656 C CA . ALA A 1 95 ? -14.508 -8.551 4.594 1.00 92.00 95 ALA A CA 1
ATOM 657 C C . ALA A 1 95 ? -14.655 -9.736 5.570 1.00 92.00 95 ALA A C 1
ATOM 659 O O . ALA A 1 95 ? -15.236 -9.581 6.647 1.00 92.00 95 ALA A O 1
ATOM 660 N N . GLU A 1 96 ? -14.084 -10.900 5.235 1.00 93.19 96 GLU A N 1
ATOM 661 C CA . GLU A 1 96 ? -14.029 -12.063 6.131 1.00 93.19 96 GLU A CA 1
ATOM 662 C C . GLU A 1 96 ? -13.302 -11.722 7.439 1.00 93.19 96 GLU A C 1
ATOM 664 O O . GLU A 1 96 ? -13.845 -11.981 8.517 1.00 93.19 96 GLU A O 1
ATOM 669 N N . ASP A 1 97 ? -12.144 -11.058 7.366 1.00 94.00 97 ASP A N 1
ATOM 670 C CA . ASP A 1 97 ? -11.399 -10.610 8.546 1.00 94.00 97 ASP A CA 1
ATOM 671 C C . ASP A 1 97 ? -12.242 -9.706 9.446 1.00 94.00 97 ASP A C 1
ATOM 673 O O . ASP A 1 97 ? -12.344 -9.967 10.647 1.00 94.00 97 ASP A O 1
ATOM 677 N N . LEU A 1 98 ? -12.903 -8.690 8.875 1.00 91.69 98 LEU A N 1
ATOM 678 C CA . LEU A 1 98 ? -13.792 -7.794 9.624 1.00 91.69 98 LEU A CA 1
ATOM 679 C C . LEU A 1 98 ? -14.926 -8.559 10.315 1.00 91.69 98 LEU A C 1
ATOM 681 O O . LEU A 1 98 ? -15.233 -8.297 11.479 1.00 91.69 98 LEU A O 1
ATOM 685 N N . SER A 1 99 ? -15.524 -9.532 9.624 1.00 89.62 99 SER A N 1
ATOM 686 C CA . SER A 1 99 ? -16.597 -10.368 10.174 1.00 89.62 99 SER A CA 1
ATOM 687 C C . SER A 1 99 ? -16.116 -11.320 11.281 1.00 89.62 99 SER A C 1
ATOM 689 O O . SER A 1 99 ? -16.896 -11.727 12.149 1.00 89.62 99 SER A O 1
ATOM 691 N N . SER A 1 100 ? -14.824 -11.666 11.266 1.00 90.75 100 SER A N 1
ATOM 692 C CA . SER A 1 100 ? -14.194 -12.555 12.241 1.00 90.75 100 SER A CA 1
ATOM 693 C C . SER A 1 100 ? -13.861 -11.853 13.561 1.00 90.75 100 SER A C 1
ATOM 695 O O . SER A 1 100 ? -13.720 -12.530 14.585 1.00 90.75 100 SER A O 1
ATOM 697 N N . LEU A 1 101 ? -13.787 -10.514 13.567 1.00 91.38 101 LEU A N 1
ATOM 698 C CA . LEU A 1 101 ? -13.451 -9.730 14.752 1.00 91.38 101 LEU A CA 1
ATOM 699 C C . LEU A 1 101 ? -14.467 -9.958 15.877 1.00 91.38 101 LEU A C 1
ATOM 701 O O . LEU A 1 101 ? -15.678 -9.757 15.731 1.00 91.38 101 LEU A O 1
ATOM 705 N N . ARG A 1 102 ? -13.946 -10.376 17.034 1.00 90.69 102 ARG A N 1
ATOM 706 C CA . ARG A 1 102 ? -14.734 -10.657 18.235 1.00 90.69 102 ARG A CA 1
ATOM 707 C C . ARG A 1 102 ? -14.500 -9.599 19.294 1.00 90.69 102 ARG A C 1
ATOM 709 O O . ARG A 1 102 ? -13.359 -9.320 19.673 1.00 90.69 102 ARG A O 1
ATOM 716 N N . LEU A 1 103 ? -15.605 -9.098 19.834 1.00 87.31 103 LEU A N 1
ATOM 717 C CA . LEU A 1 103 ? -15.583 -8.358 21.087 1.00 87.31 103 LEU A CA 1
ATOM 718 C C . LEU A 1 103 ? -15.438 -9.313 22.266 1.00 87.31 103 LEU A C 1
ATOM 720 O O . LEU A 1 103 ? -15.794 -10.494 22.196 1.00 87.31 103 LEU A O 1
ATOM 724 N N . VAL A 1 104 ? -14.930 -8.775 23.372 1.00 86.31 104 VAL A N 1
ATOM 725 C CA . VAL A 1 104 ? -14.954 -9.465 24.662 1.00 86.31 104 VAL A CA 1
ATOM 726 C C . VAL A 1 104 ? -16.409 -9.811 24.992 1.00 86.31 104 VAL A C 1
ATOM 728 O O . VAL A 1 104 ? -17.313 -9.002 24.778 1.00 86.31 104 VAL A O 1
ATOM 731 N N . ARG A 1 105 ? -16.659 -11.031 25.481 1.00 83.31 105 ARG A N 1
ATOM 732 C CA . ARG A 1 105 ? -18.008 -11.429 25.912 1.00 83.31 105 ARG A CA 1
ATOM 733 C C . ARG A 1 105 ? -18.499 -10.474 27.000 1.00 83.31 105 ARG A C 1
ATOM 735 O O . ARG A 1 105 ? -17.762 -10.205 27.942 1.00 83.31 105 ARG A O 1
ATOM 742 N N . GLY A 1 106 ? -19.736 -9.997 26.863 1.00 83.56 106 GLY A N 1
ATOM 743 C CA . GLY A 1 106 ? -20.300 -8.997 27.772 1.00 83.56 106 GLY A CA 1
ATOM 744 C C . GLY A 1 106 ? -19.734 -7.591 27.561 1.00 83.56 106 GLY A C 1
ATOM 745 O O . GLY A 1 106 ? -19.728 -6.796 28.492 1.00 83.56 106 GLY A O 1
ATOM 746 N N . ALA A 1 107 ? -19.211 -7.278 26.370 1.00 88.00 107 ALA A N 1
ATOM 747 C CA . ALA A 1 107 ? -18.872 -5.905 26.027 1.00 88.00 107 ALA A CA 1
ATOM 748 C C . ALA A 1 107 ? -20.124 -5.020 26.083 1.00 88.00 107 ALA A C 1
ATOM 750 O O . ALA A 1 107 ? -21.169 -5.357 25.524 1.00 88.00 107 ALA A O 1
ATOM 751 N N . HIS A 1 108 ? -19.984 -3.867 26.727 1.00 88.88 108 HIS A N 1
ATOM 752 C CA . HIS A 1 108 ? -21.044 -2.881 26.873 1.00 88.88 108 HIS A CA 1
ATOM 753 C C . HIS A 1 108 ? -20.619 -1.544 26.293 1.00 88.88 108 HIS A C 1
ATOM 755 O O . HIS A 1 108 ? -19.434 -1.205 26.290 1.00 88.88 108 HIS A O 1
ATOM 761 N N . ALA A 1 109 ? -21.611 -0.771 25.858 1.00 89.06 109 ALA A N 1
ATOM 762 C CA . ALA A 1 109 ? -21.429 0.576 25.341 1.00 89.06 109 ALA A CA 1
ATOM 763 C C . ALA A 1 109 ? -20.599 1.456 26.305 1.00 89.06 109 ALA A C 1
ATOM 765 O O . ALA A 1 109 ? -19.687 2.157 25.896 1.00 89.06 109 ALA A O 1
ATOM 766 N N . PHE A 1 110 ? -20.810 1.345 27.615 1.00 86.44 110 PHE A N 1
ATOM 767 C CA . PHE A 1 110 ? -20.116 2.187 28.598 1.00 86.44 110 PHE A CA 1
ATOM 768 C C . PHE A 1 110 ? -18.722 1.689 29.016 1.00 86.44 110 PHE A C 1
ATOM 770 O O . PHE A 1 110 ? -18.090 2.322 29.863 1.00 86.44 110 PHE A O 1
ATOM 777 N N . ASP A 1 111 ? -18.215 0.579 28.463 1.00 88.38 111 ASP A N 1
ATOM 778 C CA . ASP A 1 111 ? -16.843 0.147 28.755 1.00 88.38 111 ASP A CA 1
ATOM 779 C C . ASP A 1 111 ? -15.844 1.027 27.992 1.00 88.38 111 ASP A C 1
ATOM 781 O O . ASP A 1 111 ? -15.604 0.841 26.800 1.00 88.38 111 ASP A O 1
ATOM 785 N N . ALA A 1 112 ? -15.194 1.952 28.701 1.00 88.69 112 ALA A N 1
ATOM 786 C CA . ALA A 1 112 ? -14.191 2.856 28.136 1.00 88.69 112 ALA A CA 1
ATOM 787 C C . ALA A 1 112 ? -13.015 2.135 27.442 1.00 88.69 112 ALA A C 1
ATOM 789 O O . ALA A 1 112 ? -12.287 2.736 26.652 1.00 88.69 112 ALA A O 1
ATOM 790 N N . ARG A 1 113 ? -12.808 0.839 27.710 1.00 92.25 113 ARG A N 1
ATOM 791 C CA . ARG A 1 113 ? -11.741 0.037 27.098 1.00 92.25 113 ARG A CA 1
ATOM 792 C C . ARG A 1 113 ? -12.126 -0.516 25.728 1.00 92.25 113 ARG A C 1
ATOM 794 O O . ARG A 1 113 ? -11.228 -0.964 25.010 1.00 92.25 113 ARG A O 1
ATOM 801 N N . ILE A 1 114 ? -13.411 -0.493 25.357 1.00 92.44 114 ILE A N 1
ATOM 802 C CA . ILE A 1 114 ? -13.892 -1.125 24.126 1.00 92.44 114 ILE A CA 1
ATOM 803 C C . ILE A 1 114 ? -13.327 -0.437 22.885 1.00 92.44 114 ILE A C 1
ATOM 805 O O . ILE A 1 114 ? -12.751 -1.104 22.031 1.00 92.44 114 ILE A O 1
ATOM 809 N N . VAL A 1 115 ? -13.382 0.896 22.831 1.00 93.75 115 VAL A N 1
ATOM 810 C CA . VAL A 1 115 ? -12.912 1.683 21.684 1.00 93.75 115 VAL A CA 1
ATOM 811 C C . VAL A 1 115 ? -11.411 1.464 21.436 1.00 93.75 115 VAL A C 1
ATOM 813 O O . VAL A 1 115 ? -11.055 1.040 20.334 1.00 93.75 115 VAL A O 1
ATOM 816 N N . PRO A 1 116 ? -10.512 1.608 22.436 1.00 95.38 116 PRO A N 1
ATOM 817 C CA . PRO A 1 116 ? -9.098 1.289 22.248 1.00 95.38 116 PRO A CA 1
ATOM 818 C C . PRO A 1 116 ? -8.834 -0.177 21.886 1.00 95.38 116 PRO A C 1
ATOM 820 O O . PRO A 1 116 ? -7.901 -0.468 21.139 1.00 95.38 116 PRO A O 1
ATOM 823 N N . ALA A 1 117 ? -9.609 -1.123 22.428 1.00 93.81 117 ALA A N 1
ATOM 824 C CA . ALA A 1 117 ? -9.446 -2.539 22.107 1.00 93.81 117 ALA A CA 1
ATOM 825 C C . ALA A 1 117 ? -9.798 -2.833 20.644 1.00 93.81 117 ALA A C 1
ATOM 827 O O . ALA A 1 117 ? -9.027 -3.514 19.967 1.00 93.81 117 ALA A O 1
ATOM 828 N N . VAL A 1 118 ? -10.903 -2.273 20.152 1.00 93.88 118 VAL A N 1
ATOM 829 C CA . VAL A 1 118 ? -11.343 -2.409 18.760 1.00 93.88 118 VAL A CA 1
ATOM 830 C C . VAL A 1 118 ? -10.371 -1.723 17.810 1.00 93.88 118 VAL A C 1
ATOM 832 O O . VAL A 1 118 ? -9.945 -2.343 16.841 1.00 93.88 118 VAL A O 1
ATOM 835 N N . ALA A 1 119 ? -9.926 -0.503 18.124 1.00 95.75 119 ALA A N 1
ATOM 836 C CA . ALA A 1 119 ? -8.915 0.195 17.332 1.00 95.75 119 ALA A CA 1
ATOM 837 C C . ALA A 1 119 ? -7.625 -0.632 17.187 1.00 95.75 119 ALA A C 1
ATOM 839 O O . ALA A 1 119 ? -7.101 -0.783 16.085 1.00 95.75 119 ALA A O 1
ATOM 840 N N . ARG A 1 120 ? -7.145 -1.246 18.281 1.00 96.25 120 ARG A N 1
ATOM 841 C CA . ARG A 1 120 ? -5.977 -2.143 18.243 1.00 96.25 120 ARG A CA 1
ATOM 842 C C . ARG A 1 120 ? -6.220 -3.419 17.443 1.00 96.25 120 ARG A C 1
ATOM 844 O O . ARG A 1 120 ? -5.287 -3.903 16.817 1.00 96.25 120 ARG A O 1
ATOM 851 N N . GLN A 1 121 ? -7.419 -3.999 17.498 1.00 95.62 121 GLN A N 1
ATOM 852 C CA . GLN A 1 121 ? -7.752 -5.180 16.696 1.00 95.62 121 GLN A CA 1
ATOM 853 C C . GLN A 1 121 ? -7.780 -4.841 15.202 1.00 95.62 121 GLN A C 1
ATOM 855 O O . GLN A 1 121 ? -7.151 -5.544 14.418 1.00 95.62 121 GLN A O 1
ATOM 860 N N . LEU A 1 122 ? -8.434 -3.738 14.827 1.00 95.69 122 LEU A N 1
ATOM 861 C CA . LEU A 1 122 ? -8.498 -3.253 13.447 1.00 95.69 122 LEU A CA 1
ATOM 862 C C . LEU A 1 122 ? -7.105 -2.920 12.901 1.00 95.69 122 LEU A C 1
ATOM 864 O O . LEU A 1 122 ? -6.766 -3.337 11.801 1.00 95.69 122 LEU A O 1
ATOM 868 N N . GLY A 1 123 ? -6.263 -2.250 13.692 1.00 96.62 123 GLY A N 1
ATOM 869 C CA . GLY A 1 123 ? -4.895 -1.901 13.295 1.00 96.62 123 GLY A CA 1
ATOM 870 C C . GLY A 1 123 ? -3.920 -3.082 13.209 1.00 96.62 123 GLY A C 1
ATOM 871 O O . GLY A 1 123 ? -2.787 -2.897 12.784 1.00 96.62 123 GLY A O 1
ATOM 872 N N . ARG A 1 124 ? -4.323 -4.291 13.625 1.00 96.94 124 ARG A N 1
ATOM 873 C CA . ARG A 1 124 ? -3.534 -5.524 13.439 1.00 96.94 124 ARG A CA 1
ATOM 874 C C . ARG A 1 124 ? -3.860 -6.247 12.136 1.00 96.94 124 ARG A C 1
ATOM 876 O O . ARG A 1 124 ? -3.166 -7.205 11.803 1.00 96.94 124 ARG A O 1
ATOM 883 N N . LEU A 1 125 ? -4.919 -5.841 11.439 1.00 96.94 125 LEU A N 1
ATOM 884 C CA . LEU A 1 125 ? -5.266 -6.425 10.153 1.00 96.94 125 LEU A CA 1
ATOM 885 C C . LEU A 1 125 ? -4.227 -5.985 9.113 1.00 96.94 125 LEU A C 1
ATOM 887 O O . LEU A 1 125 ? -3.978 -4.788 8.980 1.00 96.94 125 LEU A O 1
ATOM 891 N N . PRO A 1 126 ? -3.623 -6.916 8.358 1.00 97.31 126 PRO A N 1
ATOM 892 C CA . PRO A 1 126 ? -2.456 -6.611 7.530 1.00 97.31 126 PRO A CA 1
ATOM 893 C C . PRO A 1 126 ? -2.774 -5.709 6.330 1.00 97.31 126 PRO A C 1
ATOM 895 O O . PRO A 1 126 ? -1.879 -5.075 5.789 1.00 97.31 126 PRO A O 1
ATOM 898 N N . TRP A 1 127 ? -4.034 -5.652 5.898 1.00 97.00 127 TRP A N 1
ATOM 899 C CA . 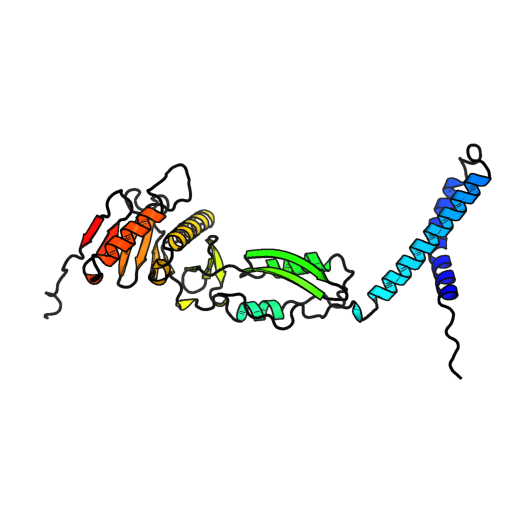TRP A 1 127 ? -4.493 -4.801 4.796 1.00 97.00 127 TRP A CA 1
ATOM 900 C C . TRP A 1 127 ? -4.952 -3.407 5.261 1.00 97.00 127 TRP A C 1
ATOM 902 O O . TRP A 1 127 ? -5.320 -2.578 4.427 1.00 97.00 127 TRP A O 1
ATOM 912 N N . VAL A 1 128 ? -4.947 -3.124 6.569 1.00 97.38 128 VAL A N 1
ATOM 913 C CA . VAL A 1 128 ? -5.327 -1.817 7.125 1.00 97.38 128 VAL A CA 1
ATOM 914 C C . VAL A 1 128 ? -4.089 -0.931 7.236 1.00 97.38 128 VAL A C 1
ATOM 916 O O . VAL A 1 128 ? -3.181 -1.226 8.003 1.00 97.38 128 VAL A O 1
ATOM 919 N N . GLU A 1 129 ? -4.086 0.191 6.515 1.00 96.81 129 GLU A N 1
ATOM 920 C CA . GLU A 1 129 ? -3.018 1.196 6.592 1.00 96.81 129 GLU A CA 1
ATOM 921 C C . GLU A 1 129 ? -3.173 2.069 7.839 1.00 96.81 129 GLU A C 1
ATOM 923 O O . GLU A 1 129 ? -2.214 2.337 8.558 1.00 96.81 129 GLU A O 1
ATOM 928 N N . GLN A 1 130 ? -4.397 2.532 8.099 1.00 97.31 130 GLN A N 1
ATOM 929 C CA . GLN A 1 130 ? -4.675 3.433 9.208 1.00 97.31 130 GLN A CA 1
ATOM 930 C C . GLN A 1 130 ? -6.092 3.235 9.739 1.00 97.31 130 GLN A C 1
ATOM 932 O O . GLN A 1 130 ? -7.058 3.139 8.982 1.00 97.31 130 GLN A O 1
ATOM 937 N N . VAL A 1 131 ? -6.223 3.254 11.063 1.00 97.00 131 VAL A N 1
ATOM 938 C CA . VAL A 1 131 ? -7.509 3.392 11.752 1.00 97.00 131 VAL A CA 1
ATOM 939 C C . VAL A 1 131 ? -7.691 4.872 12.073 1.00 97.00 131 VAL A C 1
ATOM 941 O O . VAL A 1 131 ? -7.017 5.394 12.958 1.00 97.00 131 VAL A O 1
ATOM 944 N N . SER A 1 132 ? -8.541 5.571 11.321 1.00 96.31 132 SER A N 1
ATOM 945 C CA . SER A 1 132 ? -8.696 7.024 11.468 1.00 96.31 132 SER A CA 1
ATOM 946 C C . SER A 1 132 ? -9.674 7.403 12.577 1.00 96.31 132 SER A C 1
ATOM 948 O O . SER A 1 132 ? -9.511 8.436 13.214 1.00 96.31 132 SER A O 1
ATOM 950 N N . GLU A 1 133 ? -10.699 6.581 12.800 1.00 96.19 133 GLU A N 1
ATOM 951 C CA . GLU A 1 133 ? -11.766 6.865 13.758 1.00 96.19 133 GLU A CA 1
ATOM 952 C C . GLU A 1 133 ? -12.341 5.551 14.287 1.00 96.19 133 GLU A C 1
ATOM 954 O O . GLU A 1 133 ? -12.585 4.627 13.509 1.00 96.19 133 GLU A O 1
ATOM 959 N N . VAL A 1 134 ? -12.567 5.477 15.598 1.00 95.19 134 VAL A N 1
ATOM 960 C CA . VAL A 1 134 ? -13.368 4.433 16.244 1.00 95.19 134 VAL A CA 1
ATOM 961 C C . VAL A 1 134 ? -14.202 5.121 17.308 1.00 95.19 134 VAL A C 1
ATOM 963 O O . VAL A 1 134 ? -13.665 5.684 18.259 1.00 95.19 134 VAL A O 1
ATOM 966 N N . GLU A 1 135 ? -15.511 5.075 17.136 1.00 94.56 135 GLU A N 1
ATOM 967 C CA . GLU A 1 135 ? -16.477 5.733 17.997 1.00 94.56 135 GLU A CA 1
ATOM 968 C C . GLU A 1 135 ? -17.558 4.748 18.412 1.00 94.56 135 GLU A C 1
ATOM 970 O O . GLU A 1 135 ? -17.926 3.822 17.687 1.00 94.56 135 GLU A O 1
ATOM 975 N N . LEU A 1 136 ? -18.079 4.971 19.609 1.00 92.62 136 LEU A N 1
ATOM 976 C CA . LEU A 1 136 ? -19.254 4.283 20.086 1.00 92.62 136 LEU A CA 1
ATOM 977 C C . LEU A 1 136 ? -20.472 5.174 19.844 1.00 92.62 136 LEU A C 1
ATOM 979 O O . LEU A 1 136 ? -20.571 6.270 20.391 1.00 92.62 136 LEU A O 1
ATOM 983 N N . GLU A 1 137 ? -21.413 4.670 19.063 1.00 90.25 137 GLU A N 1
ATOM 984 C CA . GLU A 1 137 ? -22.701 5.301 18.830 1.00 90.25 137 GLU A CA 1
ATOM 985 C C . GLU A 1 137 ? -23.771 4.671 19.737 1.00 90.25 137 GLU A C 1
ATOM 987 O O . GLU A 1 137 ? -23.952 3.445 19.740 1.00 90.25 137 GLU A O 1
ATOM 992 N N . PRO A 1 138 ? -24.521 5.481 20.501 1.00 82.56 138 PRO A N 1
ATOM 993 C CA . PRO A 1 138 ? -25.655 4.983 21.265 1.00 82.56 138 PRO A CA 1
ATOM 994 C C . PRO A 1 138 ? -26.730 4.349 20.359 1.00 82.56 138 PRO A C 1
ATOM 996 O O . PRO A 1 138 ? -26.944 4.809 19.236 1.00 82.56 138 PRO A O 1
ATOM 999 N N . PRO A 1 139 ? -27.467 3.333 20.839 1.00 85.25 139 PRO A N 1
ATOM 1000 C CA . PRO A 1 139 ? -27.346 2.713 22.161 1.00 85.25 139 PRO A CA 1
ATOM 1001 C C . PRO A 1 139 ? -26.249 1.630 22.261 1.00 85.25 139 PRO A C 1
ATOM 1003 O O . PRO A 1 139 ? -25.696 1.444 23.337 1.00 85.25 139 PRO A O 1
ATOM 1006 N N . ALA A 1 140 ? -25.873 0.948 21.173 1.00 87.88 140 ALA A N 1
ATOM 1007 C CA . ALA A 1 140 ? -24.871 -0.130 21.199 1.00 87.88 140 ALA A CA 1
ATOM 1008 C C . ALA A 1 140 ? -24.264 -0.396 19.812 1.00 87.88 140 ALA A C 1
ATOM 1010 O O . ALA A 1 140 ? -24.303 -1.514 19.293 1.00 87.88 140 ALA A O 1
ATOM 1011 N N . LYS A 1 141 ? -23.730 0.642 19.171 1.00 88.88 141 LYS A N 1
ATOM 1012 C CA . LYS A 1 141 ? -23.083 0.538 17.860 1.00 88.88 141 LYS A CA 1
ATOM 1013 C C . LYS A 1 141 ? -21.639 0.999 17.956 1.00 88.88 141 LYS A C 1
ATOM 1015 O O . LYS A 1 141 ? -21.320 1.916 18.704 1.00 88.88 141 LYS A O 1
ATOM 1020 N N . ILE A 1 142 ? -20.760 0.366 17.190 1.00 90.19 142 ILE A N 1
ATOM 1021 C CA . ILE A 1 142 ? -19.386 0.834 17.015 1.00 90.19 142 ILE A CA 1
ATOM 1022 C C . ILE A 1 142 ? -19.256 1.276 15.568 1.00 90.19 142 ILE A C 1
ATOM 1024 O O . ILE A 1 142 ? -19.393 0.462 14.655 1.00 90.19 142 ILE A O 1
ATOM 1028 N N . ARG A 1 143 ? -19.003 2.567 15.371 1.00 91.25 143 ARG A N 1
ATOM 1029 C CA . ARG A 1 143 ? -18.654 3.128 14.073 1.00 91.25 143 ARG A CA 1
ATOM 1030 C C . ARG A 1 143 ? -17.142 3.223 13.989 1.00 91.25 143 ARG A C 1
ATOM 1032 O O . ARG A 1 143 ? -16.479 3.613 14.944 1.00 91.25 143 ARG A O 1
ATOM 1039 N N . PHE A 1 144 ? -16.586 2.892 12.838 1.00 93.06 144 PHE A N 1
ATOM 1040 C CA . PHE A 1 144 ? -15.168 3.084 12.593 1.00 93.06 144 PHE A CA 1
ATOM 1041 C C . PHE A 1 144 ? -14.926 3.524 11.156 1.00 93.06 144 PHE A C 1
ATOM 1043 O O . PHE A 1 144 ? -15.734 3.266 10.262 1.00 93.06 144 PHE A O 1
ATOM 1050 N N . ARG A 1 145 ? -13.794 4.188 10.937 1.00 93.94 145 ARG A N 1
ATOM 1051 C CA . ARG A 1 145 ? -13.285 4.536 9.612 1.00 93.94 145 ARG A CA 1
ATOM 1052 C C . ARG A 1 145 ? -11.877 3.985 9.466 1.00 93.94 145 ARG A C 1
ATOM 1054 O O . ARG A 1 145 ? -11.029 4.162 10.343 1.00 93.94 145 ARG A O 1
ATOM 1061 N N . LEU A 1 146 ? -11.658 3.298 8.352 1.00 94.75 146 LEU A N 1
ATOM 1062 C CA . LEU A 1 146 ? -10.386 2.686 7.998 1.00 94.75 146 LEU A CA 1
ATOM 1063 C C . LEU A 1 146 ? -9.890 3.294 6.699 1.00 94.75 146 LEU A C 1
ATOM 1065 O O . LEU A 1 146 ? -10.667 3.528 5.772 1.00 94.75 146 LEU A O 1
ATOM 1069 N N . ARG A 1 147 ? -8.578 3.458 6.616 1.00 96.31 147 ARG A N 1
ATOM 1070 C CA . ARG A 1 147 ? -7.864 3.627 5.363 1.00 96.31 147 ARG A CA 1
ATOM 1071 C C . ARG A 1 147 ? -7.208 2.284 5.035 1.00 96.31 147 ARG A C 1
ATOM 1073 O O . ARG A 1 147 ? -6.291 1.884 5.752 1.00 96.31 147 ARG A O 1
ATOM 1080 N N . PRO A 1 148 ? -7.704 1.538 4.038 1.00 96.94 148 PRO A N 1
ATOM 1081 C CA . PRO A 1 148 ? -7.057 0.308 3.604 1.00 96.94 148 PRO A CA 1
ATOM 1082 C C . PRO A 1 148 ? -5.796 0.620 2.794 1.00 96.94 148 PRO A C 1
ATOM 1084 O O . PRO A 1 148 ? -5.726 1.645 2.112 1.00 96.94 148 PRO A O 1
ATOM 1087 N N . HIS A 1 149 ? -4.836 -0.301 2.800 1.00 96.81 149 HIS A N 1
ATOM 1088 C CA . HIS A 1 149 ? -3.775 -0.296 1.803 1.00 96.81 149 HIS A CA 1
ATOM 1089 C C . HIS A 1 149 ? -4.383 -0.477 0.408 1.00 96.81 149 HIS A C 1
ATOM 1091 O O . HIS A 1 149 ? -5.149 -1.407 0.165 1.00 96.81 149 HIS A O 1
ATOM 1097 N N . GLN A 1 150 ? -4.027 0.410 -0.520 1.00 95.88 150 GLN A N 1
ATOM 1098 C CA . GLN A 1 150 ? -4.389 0.260 -1.928 1.00 95.88 150 GLN A CA 1
ATOM 1099 C C . GLN A 1 150 ? -3.305 -0.564 -2.630 1.00 95.88 150 GLN A C 1
ATOM 1101 O O . GLN A 1 150 ? -2.174 -0.071 -2.696 1.00 95.88 150 GLN A O 1
ATOM 1106 N N . PRO A 1 151 ? -3.603 -1.786 -3.118 1.00 97.00 151 PRO A N 1
ATOM 1107 C CA . PRO A 1 151 ? -2.629 -2.581 -3.854 1.00 97.00 151 PRO A CA 1
ATOM 1108 C C . PRO A 1 151 ? -2.201 -1.833 -5.111 1.00 97.00 151 PRO A C 1
ATOM 1110 O O . PRO A 1 151 ? -3.040 -1.372 -5.883 1.00 97.00 151 PRO A O 1
ATOM 1113 N N . LEU A 1 152 ? -0.893 -1.718 -5.294 1.00 97.12 152 LEU A N 1
ATOM 1114 C CA . LEU A 1 152 ? -0.286 -1.012 -6.413 1.00 97.12 152 LEU A CA 1
ATOM 1115 C C . LEU A 1 152 ? 0.535 -1.964 -7.290 1.00 97.12 152 LEU A C 1
ATOM 1117 O O . LEU A 1 152 ? 0.486 -1.873 -8.510 1.00 97.12 152 LEU A O 1
ATOM 1121 N N . ALA A 1 153 ? 1.259 -2.887 -6.664 1.00 98.12 153 ALA A N 1
ATOM 1122 C CA . ALA A 1 153 ? 2.117 -3.865 -7.321 1.00 98.12 153 ALA A CA 1
ATOM 1123 C C . ALA A 1 153 ? 2.163 -5.160 -6.497 1.00 98.12 153 ALA A C 1
ATOM 1125 O O . ALA A 1 153 ? 1.740 -5.173 -5.337 1.00 98.12 153 ALA A O 1
ATOM 1126 N N . ARG A 1 154 ? 2.713 -6.236 -7.057 1.00 98.12 154 ARG A N 1
ATOM 1127 C CA . ARG A 1 154 ? 3.058 -7.466 -6.334 1.00 98.12 154 ARG A CA 1
ATOM 1128 C C . ARG A 1 154 ? 4.567 -7.578 -6.131 1.00 98.12 154 ARG A C 1
ATOM 1130 O O . ARG A 1 154 ? 5.355 -7.098 -6.940 1.00 98.12 154 ARG A O 1
ATOM 1137 N N . LEU A 1 155 ? 4.969 -8.223 -5.046 1.00 98.00 155 LEU A N 1
ATOM 1138 C CA . LEU A 1 155 ? 6.347 -8.592 -4.742 1.00 98.00 155 LEU A CA 1
ATOM 1139 C C . LEU A 1 155 ? 6.410 -10.120 -4.658 1.00 98.00 155 LEU A C 1
ATOM 1141 O O . LEU A 1 155 ? 6.036 -10.717 -3.642 1.00 98.00 155 LEU A O 1
ATOM 1145 N N . GLY A 1 156 ? 6.840 -10.741 -5.758 1.00 96.56 156 GLY A N 1
ATOM 1146 C CA . GLY A 1 156 ? 6.710 -12.183 -5.967 1.00 96.56 156 GLY A CA 1
ATOM 1147 C C . GLY A 1 156 ? 5.244 -12.629 -5.978 1.00 96.56 156 GLY A C 1
ATOM 1148 O O . GLY A 1 156 ? 4.374 -11.903 -6.462 1.00 96.56 156 GLY A O 1
ATOM 1149 N N . ASP A 1 157 ? 4.984 -13.805 -5.404 1.00 96.81 157 ASP A N 1
ATOM 1150 C CA . ASP A 1 157 ? 3.663 -14.461 -5.436 1.00 96.81 157 ASP A CA 1
ATOM 1151 C C . ASP A 1 157 ? 2.907 -14.381 -4.103 1.00 96.81 157 ASP A C 1
ATOM 1153 O O . ASP A 1 157 ? 1.855 -14.992 -3.937 1.00 96.81 157 ASP A O 1
ATOM 1157 N N . GLN A 1 158 ? 3.462 -13.693 -3.100 1.00 97.06 158 GLN A N 1
ATOM 1158 C CA . GLN A 1 158 ? 2.928 -13.725 -1.731 1.00 97.06 158 GLN A CA 1
ATOM 1159 C C . GLN A 1 158 ? 2.534 -12.360 -1.186 1.00 97.06 158 GLN A C 1
ATOM 1161 O O . GLN A 1 158 ? 1.693 -12.284 -0.287 1.00 97.06 158 GLN A O 1
ATOM 1166 N N . LEU A 1 159 ? 3.128 -11.286 -1.700 1.00 98.25 159 LEU A N 1
ATOM 1167 C CA . LEU A 1 159 ? 2.971 -9.949 -1.146 1.00 98.25 159 LEU A CA 1
ATOM 1168 C C . LEU A 1 159 ? 2.448 -8.984 -2.207 1.00 98.25 159 LEU A C 1
ATOM 1170 O O . LEU A 1 159 ? 2.896 -8.991 -3.348 1.00 98.25 159 LEU A O 1
ATOM 1174 N N . ALA A 1 160 ? 1.523 -8.127 -1.802 1.00 98.12 160 ALA A N 1
ATOM 1175 C CA . ALA A 1 160 ? 1.178 -6.890 -2.476 1.00 98.12 160 ALA A CA 1
ATOM 1176 C C . ALA A 1 160 ? 1.967 -5.736 -1.849 1.00 98.12 160 ALA A C 1
ATOM 1178 O O . ALA A 1 160 ? 2.280 -5.755 -0.656 1.00 98.12 160 ALA A O 1
ATOM 1179 N N . VAL A 1 161 ? 2.250 -4.717 -2.650 1.00 97.88 161 VAL A N 1
ATOM 1180 C CA . VAL A 1 161 ? 2.866 -3.457 -2.236 1.00 97.88 161 VAL A CA 1
ATOM 1181 C C . VAL A 1 161 ? 1.830 -2.351 -2.375 1.00 97.88 161 VAL A C 1
ATOM 1183 O O . VAL A 1 161 ? 1.141 -2.262 -3.393 1.00 97.88 161 VAL A O 1
ATOM 1186 N N . SER A 1 162 ? 1.688 -1.532 -1.338 1.00 96.75 162 SER A N 1
ATOM 1187 C CA . SER A 1 162 ? 0.769 -0.400 -1.304 1.00 96.75 162 SER A CA 1
ATOM 1188 C C . SER A 1 162 ? 1.378 0.854 -1.939 1.00 96.75 162 SER A C 1
ATOM 1190 O O . SER A 1 162 ? 2.588 0.948 -2.144 1.00 96.75 162 SER A O 1
ATOM 1192 N N . ARG A 1 163 ? 0.554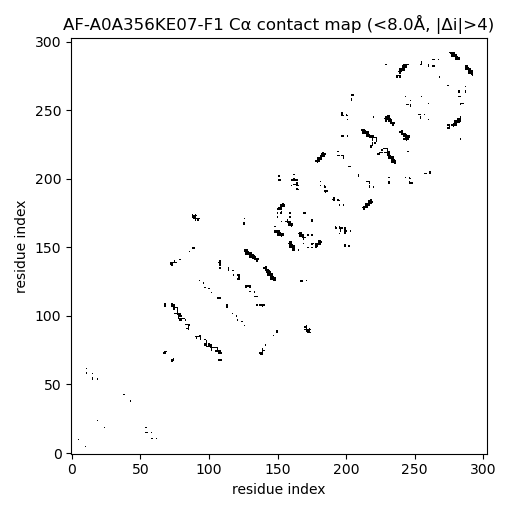 1.887 -2.150 1.00 92.31 163 ARG A N 1
ATOM 1193 C CA . ARG A 1 163 ? 1.037 3.227 -2.536 1.00 92.31 163 ARG A CA 1
ATOM 1194 C C . ARG A 1 163 ? 2.054 3.832 -1.554 1.00 92.31 163 ARG A C 1
ATOM 1196 O O . ARG A 1 163 ? 2.910 4.595 -1.976 1.00 92.31 163 ARG A O 1
ATOM 1203 N N . SER A 1 164 ? 1.974 3.505 -0.264 1.00 91.69 164 SER A N 1
ATOM 1204 C CA . SER A 1 164 ? 2.931 3.962 0.754 1.00 91.69 164 SER A CA 1
ATOM 1205 C C . SER A 1 164 ? 4.227 3.139 0.789 1.00 91.69 164 SER A C 1
ATOM 1207 O O . SER A 1 164 ? 5.089 3.405 1.621 1.00 91.69 164 SER A O 1
ATOM 1209 N N . GLY A 1 165 ? 4.376 2.132 -0.081 1.00 93.38 165 GLY A N 1
ATOM 1210 C CA . GLY A 1 165 ? 5.514 1.207 -0.080 1.00 93.38 165 GLY A CA 1
ATOM 1211 C C . GLY A 1 165 ? 5.422 0.106 0.985 1.00 93.38 165 GLY A C 1
ATOM 1212 O O . GLY A 1 165 ? 6.335 -0.709 1.107 1.00 93.38 165 GLY A O 1
ATOM 1213 N N . ALA A 1 166 ? 4.327 0.049 1.750 1.00 95.81 166 ALA A N 1
ATOM 1214 C CA . ALA A 1 166 ? 4.080 -1.005 2.730 1.00 95.81 166 ALA A CA 1
ATOM 1215 C C . ALA A 1 166 ? 3.688 -2.320 2.040 1.00 95.81 166 ALA A C 1
ATOM 1217 O O . ALA A 1 166 ? 3.065 -2.312 0.978 1.00 95.81 166 ALA A O 1
ATOM 1218 N N . THR A 1 167 ? 4.014 -3.459 2.652 1.00 97.50 167 THR A N 1
ATOM 1219 C CA . THR A 1 167 ? 3.687 -4.783 2.103 1.00 97.50 167 THR A CA 1
ATOM 1220 C C . THR A 1 167 ? 2.592 -5.472 2.901 1.00 97.50 167 THR A C 1
ATOM 1222 O O . THR A 1 167 ? 2.640 -5.467 4.130 1.00 97.50 167 THR A O 1
ATOM 1225 N N . PHE A 1 168 ? 1.672 -6.147 2.219 1.00 98.06 168 PHE A N 1
ATOM 1226 C CA . PHE A 1 168 ? 0.624 -6.967 2.835 1.00 98.06 168 PHE A CA 1
ATOM 1227 C C . PHE A 1 168 ? 0.365 -8.236 2.004 1.00 98.06 168 PHE A C 1
ATOM 1229 O O . PHE A 1 168 ? 0.792 -8.294 0.855 1.00 98.06 168 PHE A O 1
ATOM 1236 N N . PRO A 1 169 ? -0.285 -9.287 2.539 1.00 98.50 169 PRO A N 1
ATOM 1237 C CA . PRO A 1 169 ? -0.476 -10.533 1.794 1.00 98.50 169 PRO A CA 1
ATOM 1238 C C . PRO A 1 169 ? -1.290 -10.346 0.504 1.00 98.50 1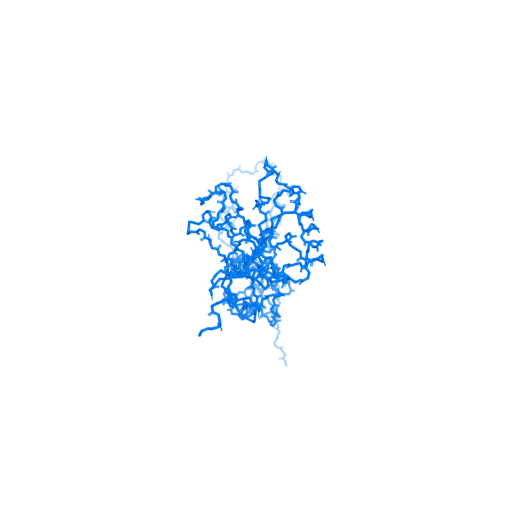69 PRO A C 1
ATOM 1240 O O . PRO A 1 169 ? -2.353 -9.724 0.516 1.00 98.50 169 PRO A O 1
ATOM 1243 N N . ILE A 1 170 ? -0.820 -10.929 -0.604 1.00 98.25 170 ILE A N 1
ATOM 1244 C CA . ILE A 1 170 ? -1.384 -10.721 -1.951 1.00 98.25 170 ILE A CA 1
ATOM 1245 C C . ILE A 1 170 ? -2.847 -11.161 -2.071 1.00 98.25 170 ILE A C 1
ATOM 1247 O O . ILE A 1 170 ? -3.608 -10.563 -2.822 1.00 98.25 170 ILE A O 1
ATOM 1251 N N . HIS A 1 171 ? -3.283 -12.149 -1.283 1.00 97.56 171 HIS A N 1
ATOM 1252 C CA . HIS A 1 171 ? -4.661 -12.648 -1.316 1.00 97.56 171 HIS A CA 1
ATOM 1253 C C . HIS A 1 171 ? -5.696 -11.625 -0.820 1.00 97.56 171 HIS A C 1
ATOM 1255 O O . HIS A 1 171 ? -6.896 -11.844 -0.993 1.00 97.56 171 HIS A O 1
ATOM 1261 N N . TYR A 1 172 ? -5.263 -10.514 -0.212 1.00 97.88 172 TYR A N 1
ATOM 1262 C CA . TYR A 1 172 ? -6.136 -9.380 0.089 1.00 97.88 172 TYR A CA 1
ATOM 1263 C C . TYR A 1 172 ? -6.334 -8.440 -1.100 1.00 97.88 172 TYR A C 1
ATOM 1265 O O . TYR A 1 172 ? -7.271 -7.654 -1.062 1.00 97.88 172 TYR A O 1
ATOM 1273 N N . ALA A 1 173 ? -5.512 -8.496 -2.149 1.00 97.50 173 ALA A N 1
ATOM 1274 C CA . ALA A 1 173 ? -5.718 -7.708 -3.361 1.00 97.50 173 ALA A CA 1
ATOM 1275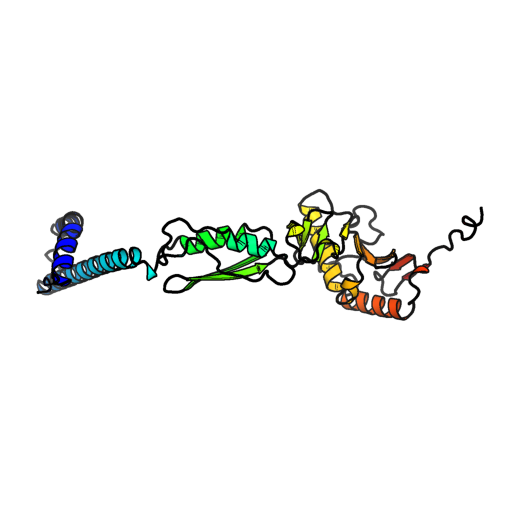 C C . ALA A 1 173 ? -6.768 -8.378 -4.262 1.00 97.50 173 ALA A C 1
ATOM 1277 O O . ALA A 1 173 ? -6.694 -9.577 -4.521 1.00 97.50 173 ALA A O 1
ATOM 1278 N N . ALA A 1 174 ? -7.744 -7.615 -4.765 1.00 96.19 174 ALA A N 1
ATOM 1279 C CA . ALA A 1 174 ? -8.810 -8.167 -5.612 1.00 96.19 174 ALA A CA 1
ATOM 1280 C C . ALA A 1 174 ? -8.299 -8.703 -6.962 1.00 96.19 174 ALA A C 1
ATOM 1282 O O . ALA A 1 174 ? -8.848 -9.665 -7.489 1.00 96.19 174 ALA A O 1
ATOM 1283 N N . ALA A 1 175 ? -7.253 -8.080 -7.508 1.00 94.50 175 ALA A N 1
ATOM 1284 C CA . ALA A 1 175 ? -6.673 -8.400 -8.811 1.00 94.50 175 ALA A CA 1
ATOM 1285 C C . ALA A 1 175 ? -5.162 -8.666 -8.697 1.00 94.50 175 ALA A C 1
ATOM 1287 O O . ALA A 1 175 ? -4.383 -8.121 -9.471 1.00 94.50 175 ALA A O 1
ATOM 1288 N N . GLY A 1 176 ? -4.752 -9.463 -7.701 1.00 93.94 176 GLY A N 1
ATOM 1289 C CA . GLY A 1 176 ? -3.340 -9.691 -7.366 1.00 93.94 176 GLY A CA 1
ATOM 1290 C C . GLY A 1 176 ? -2.461 -10.095 -8.556 1.00 93.94 176 GLY A C 1
ATOM 1291 O O . GLY A 1 176 ? -1.385 -9.528 -8.727 1.00 93.94 176 GLY A O 1
ATOM 1292 N N . ASP A 1 177 ? -2.951 -10.990 -9.416 1.00 94.19 177 ASP A N 1
ATOM 1293 C CA . ASP A 1 177 ? -2.203 -11.500 -10.578 1.00 94.19 177 ASP A CA 1
ATOM 1294 C C . ASP A 1 177 ? -2.058 -10.476 -11.715 1.00 94.19 177 ASP A C 1
ATOM 1296 O O . ASP A 1 177 ? -1.162 -10.593 -12.546 1.00 94.19 177 ASP A O 1
ATOM 1300 N N . ALA A 1 178 ? -2.932 -9.465 -11.755 1.00 95.88 178 ALA A N 1
ATOM 1301 C CA . ALA A 1 178 ? -2.895 -8.393 -12.748 1.00 95.88 178 ALA A CA 1
ATOM 1302 C C . ALA A 1 178 ? -2.047 -7.192 -12.295 1.00 95.88 178 ALA A C 1
ATOM 1304 O O . ALA A 1 178 ? -1.916 -6.221 -13.039 1.00 95.88 178 ALA A O 1
ATOM 1305 N N . LEU A 1 179 ? -1.507 -7.222 -11.071 1.00 97.50 179 LEU A N 1
ATOM 1306 C CA . LEU A 1 179 ? -0.639 -6.162 -10.570 1.00 97.50 179 LEU A CA 1
ATOM 1307 C C . LEU A 1 179 ? 0.758 -6.257 -11.207 1.00 97.50 179 LEU A C 1
ATOM 1309 O O . LEU A 1 179 ? 1.284 -7.366 -11.355 1.00 97.50 179 LEU A O 1
ATOM 1313 N N . PRO A 1 180 ? 1.404 -5.114 -11.503 1.00 98.19 180 PRO A N 1
ATOM 1314 C CA . PRO A 1 180 ? 2.795 -5.102 -11.935 1.00 98.19 180 PRO A CA 1
ATOM 1315 C C . PRO A 1 180 ? 3.712 -5.692 -10.862 1.00 98.19 180 PRO A C 1
ATOM 1317 O O . PRO A 1 180 ? 3.432 -5.603 -9.667 1.00 98.19 180 PRO A O 1
ATOM 1320 N N . GLU A 1 181 ? 4.829 -6.280 -11.272 1.00 98.50 181 GLU A N 1
ATOM 1321 C CA . GLU A 1 181 ? 5.784 -6.928 -10.371 1.00 98.50 181 GLU A CA 1
ATOM 1322 C C . GLU A 1 181 ? 6.941 -6.005 -9.968 1.00 98.50 181 GLU A C 1
ATOM 1324 O O . GLU A 1 181 ? 7.620 -5.446 -10.824 1.00 98.50 181 GLU A O 1
ATOM 1329 N N . PHE A 1 182 ? 7.250 -5.911 -8.675 1.00 98.31 182 PHE A N 1
ATOM 1330 C CA . PHE A 1 182 ? 8.513 -5.334 -8.215 1.00 98.31 182 PHE A CA 1
ATOM 1331 C C . PHE A 1 182 ? 9.655 -6.351 -8.291 1.00 98.31 182 PHE A C 1
ATOM 1333 O O . PHE A 1 182 ? 9.577 -7.436 -7.712 1.00 98.31 182 PHE A O 1
ATOM 1340 N N . ARG A 1 183 ? 10.747 -5.968 -8.957 1.00 98.31 183 ARG A N 1
ATOM 1341 C CA . ARG A 1 183 ? 11.967 -6.766 -9.143 1.00 98.31 183 ARG A CA 1
ATOM 1342 C C . ARG A 1 183 ? 13.172 -6.079 -8.515 1.00 98.31 183 ARG A C 1
ATOM 1344 O O . ARG A 1 183 ? 13.163 -4.874 -8.283 1.00 98.31 183 ARG A O 1
ATOM 1351 N N . GLY A 1 184 ? 14.198 -6.867 -8.201 1.00 97.56 184 GLY A N 1
ATOM 1352 C CA . GLY A 1 184 ? 15.451 -6.322 -7.675 1.00 97.56 184 GLY A CA 1
ATOM 1353 C C . GLY A 1 184 ? 15.365 -5.737 -6.265 1.00 97.56 184 GLY A C 1
ATOM 1354 O O . GLY A 1 184 ? 16.270 -5.029 -5.841 1.00 97.56 184 GLY A O 1
ATOM 1355 N N . VAL A 1 185 ? 14.285 -6.002 -5.525 1.00 97.81 185 VAL A N 1
ATOM 1356 C CA . VAL A 1 185 ? 14.067 -5.398 -4.207 1.00 97.81 185 VAL A CA 1
ATOM 1357 C C . VAL A 1 185 ? 15.117 -5.899 -3.198 1.00 97.81 185 VAL A C 1
ATOM 1359 O O . VAL A 1 185 ? 15.235 -7.113 -3.004 1.00 97.81 185 VAL A O 1
ATOM 1362 N N . PRO A 1 186 ? 15.847 -5.002 -2.504 1.00 96.94 186 PRO A N 1
ATOM 1363 C CA . PRO A 1 186 ? 16.867 -5.394 -1.537 1.00 96.94 186 PRO A CA 1
ATOM 1364 C C . PRO A 1 186 ? 16.340 -6.260 -0.383 1.00 96.94 186 PRO A C 1
ATOM 1366 O O . PRO A 1 186 ? 15.198 -6.139 0.077 1.00 96.94 186 PRO A O 1
ATOM 1369 N N . ALA A 1 187 ? 17.214 -7.117 0.149 1.00 95.00 187 ALA A N 1
ATOM 1370 C CA . ALA A 1 187 ? 16.872 -7.988 1.269 1.00 95.00 187 ALA A CA 1
ATOM 1371 C C . ALA A 1 187 ? 16.750 -7.229 2.602 1.00 95.00 187 ALA A C 1
ATOM 1373 O O . ALA A 1 187 ? 15.910 -7.598 3.425 1.00 95.00 187 ALA A O 1
ATOM 1374 N N . THR A 1 188 ? 17.561 -6.185 2.817 1.00 96.19 188 THR A N 1
ATOM 1375 C CA . THR A 1 188 ? 17.599 -5.443 4.085 1.00 96.19 188 THR A CA 1
ATOM 1376 C C . THR A 1 188 ? 16.326 -4.607 4.275 1.00 96.19 188 THR A C 1
ATOM 1378 O O . THR A 1 188 ? 15.868 -3.987 3.316 1.00 96.19 188 THR A O 1
ATOM 1381 N N . PRO A 1 189 ? 15.733 -4.555 5.486 1.00 95.06 189 PRO A N 1
ATOM 1382 C CA . PRO A 1 189 ? 14.448 -3.881 5.700 1.00 95.06 189 PRO A CA 1
ATOM 1383 C C . PRO A 1 189 ? 14.430 -2.400 5.301 1.00 95.06 189 PRO A C 1
ATOM 1385 O O . PRO A 1 189 ? 13.473 -1.944 4.684 1.00 95.06 189 PRO A O 1
ATOM 1388 N N . GLU A 1 190 ? 15.493 -1.660 5.619 1.00 94.69 190 GLU A N 1
ATOM 1389 C CA . GLU A 1 190 ? 15.593 -0.226 5.331 1.00 94.69 190 GLU A CA 1
ATOM 1390 C C . GLU A 1 190 ? 15.719 0.052 3.826 1.00 94.69 190 GLU A C 1
ATOM 1392 O O . GLU A 1 190 ? 14.931 0.814 3.266 1.00 94.69 190 GLU A O 1
ATOM 1397 N N . ALA A 1 191 ? 16.646 -0.628 3.139 1.00 95.19 191 ALA A N 1
ATOM 1398 C CA . ALA A 1 191 ? 16.807 -0.467 1.695 1.00 95.19 191 ALA A CA 1
ATOM 1399 C C . ALA A 1 191 ? 15.584 -0.988 0.928 1.00 95.19 191 ALA A C 1
ATOM 1401 O O . ALA A 1 191 ? 15.190 -0.392 -0.071 1.00 95.19 191 ALA A O 1
ATOM 1402 N N . ARG A 1 192 ? 14.934 -2.052 1.422 1.00 96.44 192 ARG A N 1
ATOM 1403 C CA . ARG A 1 192 ? 13.652 -2.539 0.901 1.00 96.44 192 ARG A CA 1
ATOM 1404 C C . ARG A 1 192 ? 12.582 -1.459 0.971 1.00 96.44 192 ARG A C 1
ATOM 1406 O O . ARG A 1 192 ? 11.937 -1.203 -0.037 1.00 96.44 192 ARG A O 1
ATOM 1413 N N . ALA A 1 193 ? 12.390 -0.839 2.136 1.00 95.62 193 ALA A N 1
ATOM 1414 C CA . ALA A 1 193 ? 11.389 0.208 2.307 1.00 95.62 193 ALA A CA 1
ATOM 1415 C C . ALA A 1 193 ? 11.639 1.374 1.339 1.00 95.62 193 ALA A C 1
ATOM 1417 O O . ALA A 1 193 ? 10.718 1.781 0.632 1.00 95.62 193 ALA A O 1
ATOM 1418 N N . LYS A 1 194 ? 12.896 1.832 1.220 1.00 95.56 194 LYS A N 1
ATOM 1419 C CA . LYS A 1 194 ? 13.273 2.897 0.276 1.00 95.56 194 LYS A CA 1
ATOM 1420 C C . LYS A 1 194 ? 13.022 2.495 -1.185 1.00 95.56 194 LYS A C 1
ATOM 1422 O O . LYS A 1 194 ? 12.474 3.287 -1.945 1.00 95.56 194 LYS A O 1
ATOM 1427 N N . ALA A 1 195 ? 13.371 1.268 -1.572 1.00 96.88 195 ALA A N 1
ATOM 1428 C CA . ALA A 1 195 ? 13.179 0.759 -2.931 1.00 96.88 195 ALA A CA 1
ATOM 1429 C C . ALA A 1 195 ? 11.701 0.619 -3.309 1.00 96.88 195 ALA A C 1
ATOM 1431 O O . ALA A 1 195 ? 11.294 1.044 -4.389 1.00 96.88 195 ALA A O 1
ATOM 1432 N N . LEU A 1 196 ? 10.883 0.075 -2.405 1.00 97.44 196 LEU A N 1
ATOM 1433 C CA . LEU A 1 196 ? 9.441 -0.049 -2.613 1.00 97.44 196 LEU A CA 1
ATOM 1434 C C . LEU A 1 196 ? 8.765 1.321 -2.679 1.00 97.44 196 LEU A C 1
ATOM 1436 O O . LEU A 1 196 ? 7.902 1.524 -3.527 1.00 97.44 196 LEU A O 1
ATOM 1440 N N . GLN A 1 197 ? 9.176 2.271 -1.837 1.00 96.44 197 GLN A N 1
ATOM 1441 C CA . GLN A 1 197 ? 8.671 3.642 -1.889 1.00 96.44 197 GLN A CA 1
ATOM 1442 C C . GLN A 1 197 ? 9.055 4.336 -3.205 1.00 96.44 197 GLN A C 1
ATOM 1444 O O . GLN A 1 197 ? 8.195 4.941 -3.841 1.00 96.44 197 GLN A O 1
ATOM 1449 N N . ALA A 1 198 ? 10.314 4.209 -3.644 1.00 95.88 198 ALA A N 1
ATOM 1450 C CA . ALA A 1 198 ? 10.790 4.749 -4.919 1.00 95.88 198 ALA A CA 1
ATOM 1451 C C . ALA A 1 198 ? 9.975 4.197 -6.093 1.00 95.88 198 ALA A C 1
ATOM 1453 O O . ALA A 1 198 ? 9.431 4.951 -6.897 1.00 95.88 198 ALA A O 1
ATOM 1454 N N . GLY A 1 199 ? 9.843 2.874 -6.156 1.00 97.25 199 GLY A N 1
ATOM 1455 C CA . GLY A 1 199 ? 9.079 2.203 -7.192 1.00 97.25 199 GLY A CA 1
ATOM 1456 C C . GLY A 1 199 ? 7.589 2.559 -7.172 1.00 97.25 199 GLY A C 1
ATOM 1457 O O . GLY A 1 199 ? 6.997 2.778 -8.227 1.00 97.25 199 GLY A O 1
ATOM 1458 N N . ALA A 1 200 ? 6.981 2.666 -5.985 1.00 96.62 200 ALA A N 1
ATOM 1459 C CA . ALA A 1 200 ? 5.580 3.051 -5.835 1.00 96.62 200 ALA A CA 1
ATOM 1460 C C . ALA A 1 200 ? 5.328 4.493 -6.297 1.00 96.62 200 ALA A C 1
ATOM 1462 O O . ALA A 1 200 ? 4.320 4.755 -6.955 1.00 96.62 200 ALA A O 1
ATOM 1463 N N . GLN A 1 201 ? 6.257 5.406 -5.997 1.00 95.56 201 GLN A N 1
ATOM 1464 C CA . GLN A 1 201 ? 6.207 6.781 -6.485 1.00 95.56 201 GLN A CA 1
ATOM 1465 C C . GLN A 1 201 ? 6.298 6.824 -8.013 1.00 95.56 201 GLN A C 1
ATOM 1467 O O . GLN A 1 201 ? 5.431 7.418 -8.647 1.00 95.56 201 GLN A O 1
ATOM 1472 N N . VAL A 1 202 ? 7.273 6.130 -8.614 1.00 96.50 202 VAL A N 1
ATOM 1473 C CA . VAL A 1 202 ? 7.414 6.069 -10.081 1.00 96.50 202 VAL A CA 1
ATOM 1474 C C . VAL A 1 202 ? 6.151 5.505 -10.736 1.00 96.50 202 VAL A C 1
ATOM 1476 O O . VAL A 1 202 ? 5.658 6.066 -11.708 1.00 96.50 202 VAL A O 1
ATOM 1479 N N . LEU A 1 203 ? 5.555 4.447 -10.187 1.00 96.94 203 LEU A N 1
ATOM 1480 C CA . LEU A 1 203 ? 4.315 3.896 -10.739 1.00 96.94 203 LEU A CA 1
ATOM 1481 C C . LEU A 1 203 ? 3.130 4.868 -10.640 1.00 96.94 203 LEU A C 1
ATOM 1483 O O . LEU A 1 203 ? 2.294 4.911 -11.540 1.00 96.94 203 LEU A O 1
ATOM 1487 N N . ALA A 1 204 ? 3.053 5.658 -9.568 1.00 95.25 204 ALA A N 1
ATOM 1488 C CA . ALA A 1 204 ? 2.056 6.718 -9.454 1.00 95.25 204 ALA A CA 1
ATOM 1489 C C . ALA A 1 204 ? 2.298 7.833 -10.488 1.00 95.25 204 ALA A C 1
ATOM 1491 O O . ALA A 1 204 ? 1.346 8.303 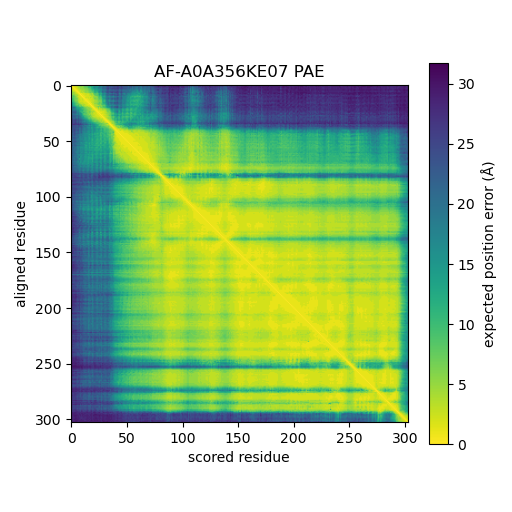-11.116 1.00 95.25 204 ALA A O 1
ATOM 1492 N N . ASP A 1 205 ? 3.560 8.202 -10.710 1.00 95.62 205 ASP A N 1
ATOM 1493 C CA . ASP A 1 205 ? 3.974 9.229 -11.668 1.00 95.62 205 ASP A CA 1
ATOM 1494 C C . ASP A 1 205 ? 3.616 8.858 -13.119 1.00 95.62 205 ASP A C 1
ATOM 1496 O O . ASP A 1 205 ? 3.222 9.730 -13.902 1.00 95.62 205 ASP A O 1
ATOM 1500 N N . PHE A 1 206 ? 3.648 7.562 -13.462 1.00 96.00 206 PHE A N 1
ATOM 1501 C CA . PHE A 1 206 ? 3.209 7.036 -14.765 1.00 96.00 206 PHE A CA 1
ATOM 1502 C C . PHE A 1 206 ? 1.730 7.326 -15.073 1.00 96.00 206 PHE A C 1
ATOM 1504 O O . PHE A 1 206 ? 1.338 7.336 -16.242 1.00 96.00 206 PHE A O 1
ATOM 1511 N N . GLY A 1 207 ? 0.896 7.584 -14.060 1.00 94.81 207 GLY A N 1
ATOM 1512 C CA . GLY A 1 207 ? -0.504 7.963 -14.247 1.00 94.81 207 GLY A CA 1
ATOM 1513 C C . GLY A 1 207 ? -1.282 6.936 -15.092 1.00 94.81 207 GLY A C 1
ATOM 1514 O O . GLY A 1 207 ? -1.268 5.750 -14.763 1.00 94.81 207 GLY A O 1
ATOM 1515 N N . PRO A 1 208 ? -1.958 7.339 -16.187 1.00 96.06 208 PRO A N 1
ATOM 1516 C CA . PRO A 1 208 ? -2.698 6.411 -17.049 1.00 96.06 208 PRO A CA 1
ATOM 1517 C C . PRO A 1 208 ? -1.842 5.303 -17.684 1.00 96.06 208 PRO A C 1
ATOM 1519 O O . PRO A 1 208 ? -2.361 4.224 -17.975 1.00 96.06 208 PRO A O 1
ATOM 1522 N N . LEU A 1 209 ? -0.536 5.532 -17.879 1.00 96.62 209 LEU A N 1
ATOM 1523 C CA . LEU A 1 209 ? 0.375 4.520 -18.423 1.00 96.62 209 LEU A CA 1
ATOM 1524 C C . LEU A 1 209 ? 0.635 3.367 -17.445 1.00 96.62 209 LEU A C 1
ATOM 1526 O O . LEU A 1 209 ? 1.088 2.312 -17.882 1.00 96.62 209 LEU A O 1
ATOM 1530 N N . ALA A 1 210 ? 0.304 3.520 -16.156 1.00 96.56 210 ALA A N 1
ATOM 1531 C CA . ALA A 1 210 ? 0.470 2.472 -15.147 1.00 96.56 210 ALA A CA 1
ATOM 1532 C C . ALA A 1 210 ? -0.254 1.165 -15.521 1.00 96.56 210 ALA A C 1
ATOM 1534 O O . ALA A 1 210 ? 0.230 0.085 -15.204 1.00 96.56 210 ALA A O 1
ATOM 1535 N N . ALA A 1 211 ? -1.365 1.245 -16.265 1.00 95.75 211 ALA A N 1
ATOM 1536 C CA . ALA A 1 211 ? -2.100 0.073 -16.752 1.00 95.75 211 ALA A CA 1
ATOM 1537 C C . ALA A 1 211 ? -1.319 -0.775 -17.776 1.00 95.75 211 ALA A C 1
ATOM 1539 O O . ALA A 1 211 ? -1.725 -1.890 -18.089 1.00 95.75 211 ALA A O 1
ATOM 1540 N N . GLN A 1 212 ? -0.226 -0.242 -18.327 1.00 96.62 212 GLN A N 1
ATOM 1541 C CA . GLN A 1 212 ? 0.636 -0.924 -19.292 1.00 96.62 212 GLN A CA 1
ATOM 1542 C C . GLN A 1 212 ? 1.926 -1.448 -18.660 1.00 96.62 212 GLN A C 1
ATOM 1544 O O . GLN A 1 212 ? 2.731 -2.042 -19.376 1.00 96.62 212 GLN A O 1
ATOM 1549 N N . VAL A 1 213 ? 2.152 -1.193 -17.370 1.00 98.06 213 VAL A N 1
ATOM 1550 C CA . VAL A 1 213 ? 3.359 -1.611 -16.654 1.00 98.06 213 VAL A CA 1
ATOM 1551 C C . VAL A 1 213 ? 3.235 -3.085 -16.281 1.00 98.06 213 VAL A C 1
ATOM 1553 O O . VAL A 1 213 ? 2.267 -3.489 -15.646 1.00 98.06 213 VAL A O 1
ATOM 1556 N N . GLU A 1 214 ? 4.230 -3.882 -16.658 1.00 98.12 214 GLU A N 1
ATOM 1557 C CA . GLU A 1 214 ? 4.337 -5.296 -16.283 1.00 98.12 214 GLU A CA 1
ATOM 1558 C C . GLU A 1 214 ? 5.230 -5.483 -15.056 1.00 98.12 214 GLU A C 1
ATOM 1560 O O . GLU A 1 214 ? 4.939 -6.301 -14.183 1.00 98.12 214 GLU A O 1
ATOM 1565 N N . ALA A 1 215 ? 6.327 -4.728 -14.976 1.00 98.38 215 ALA A N 1
ATOM 1566 C CA . ALA A 1 215 ? 7.260 -4.811 -13.863 1.00 98.38 215 ALA A CA 1
ATOM 1567 C C . ALA A 1 215 ? 7.995 -3.491 -13.619 1.00 98.38 215 ALA A C 1
ATOM 1569 O O . ALA A 1 215 ? 8.118 -2.649 -14.506 1.00 98.38 215 ALA A O 1
ATOM 1570 N N . ILE A 1 216 ? 8.522 -3.336 -12.410 1.00 98.44 216 ILE A N 1
ATOM 1571 C CA . ILE A 1 216 ? 9.389 -2.233 -12.007 1.00 98.44 216 ILE A CA 1
ATOM 1572 C C . ILE A 1 216 ? 10.620 -2.837 -11.346 1.00 98.44 216 ILE A C 1
ATOM 1574 O O . ILE A 1 216 ? 10.519 -3.495 -10.310 1.00 98.44 216 ILE A O 1
ATOM 1578 N N . ASP A 1 217 ? 11.778 -2.619 -11.951 1.00 98.50 217 ASP A N 1
ATOM 1579 C CA . ASP A 1 217 ? 13.064 -3.025 -11.409 1.00 98.50 217 ASP A CA 1
ATOM 1580 C C . ASP A 1 217 ? 13.690 -1.869 -10.624 1.00 98.50 217 ASP A C 1
ATOM 1582 O O . ASP A 1 217 ? 13.859 -0.761 -11.138 1.00 98.50 217 ASP A O 1
ATOM 1586 N N . VAL A 1 218 ? 14.012 -2.149 -9.364 1.00 98.06 218 VAL A N 1
ATOM 1587 C CA . VAL A 1 218 ? 14.666 -1.232 -8.419 1.00 98.06 218 VAL A CA 1
ATOM 1588 C C . VAL A 1 218 ? 16.002 -1.795 -7.917 1.00 98.06 218 VAL A C 1
ATOM 1590 O O . VAL A 1 218 ? 16.501 -1.384 -6.869 1.00 98.06 218 VAL A O 1
ATOM 1593 N N . SER A 1 219 ? 16.588 -2.744 -8.655 1.00 97.50 219 SER A N 1
ATOM 1594 C CA . SER A 1 219 ? 17.860 -3.397 -8.316 1.00 97.50 219 SER A CA 1
ATOM 1595 C C . SER A 1 219 ? 19.039 -2.428 -8.208 1.00 97.50 219 SER A C 1
ATOM 1597 O O . SER A 1 219 ? 19.959 -2.671 -7.428 1.00 97.50 219 SER A O 1
ATOM 1599 N N . ASN A 1 220 ? 18.993 -1.310 -8.937 1.00 97.12 220 ASN A N 1
ATOM 1600 C CA . ASN A 1 220 ? 20.050 -0.301 -8.983 1.00 97.12 220 ASN A CA 1
ATOM 1601 C C . ASN A 1 220 ? 19.729 0.981 -8.186 1.00 97.12 220 ASN A C 1
ATOM 1603 O O . ASN A 1 220 ? 20.283 2.046 -8.460 1.00 97.12 220 ASN A O 1
ATOM 1607 N N . LEU A 1 221 ? 18.834 0.918 -7.195 1.00 95.00 221 LEU A N 1
ATOM 1608 C CA . LEU A 1 221 ? 18.516 2.086 -6.368 1.00 95.00 221 LEU A CA 1
ATOM 1609 C C . LEU A 1 221 ? 19.783 2.687 -5.735 1.00 95.00 221 LEU A C 1
ATOM 1611 O O . LEU A 1 221 ? 20.627 1.954 -5.216 1.00 95.00 221 LEU A O 1
ATOM 1615 N N . ALA A 1 222 ? 19.906 4.018 -5.756 1.00 91.38 222 ALA A N 1
ATOM 1616 C CA . ALA A 1 222 ? 21.086 4.748 -5.288 1.00 91.38 222 ALA A CA 1
ATOM 1617 C C . ALA A 1 222 ? 22.415 4.328 -5.960 1.00 91.38 222 ALA A C 1
ATOM 1619 O O . ALA A 1 222 ? 23.485 4.547 -5.391 1.00 91.38 222 ALA A O 1
ATOM 1620 N N . GLY A 1 223 ? 22.362 3.731 -7.158 1.00 92.62 223 GLY A N 1
ATOM 1621 C CA . GLY A 1 223 ? 23.545 3.281 -7.895 1.00 92.62 223 GLY A CA 1
ATOM 1622 C C . GLY A 1 223 ? 24.236 2.070 -7.267 1.00 92.62 223 GLY A C 1
ATOM 1623 O O . GLY A 1 223 ? 25.455 1.949 -7.369 1.00 92.62 223 GLY A O 1
ATOM 1624 N N . ALA A 1 224 ? 23.484 1.204 -6.576 1.00 94.25 224 ALA A N 1
ATOM 1625 C CA . ALA A 1 224 ? 24.029 0.041 -5.874 1.00 94.25 224 ALA A CA 1
ATOM 1626 C C . ALA A 1 224 ? 24.758 -0.959 -6.793 1.00 94.25 224 ALA A C 1
ATOM 1628 O O . ALA A 1 224 ? 25.659 -1.658 -6.328 1.00 94.25 224 ALA A O 1
ATOM 1629 N N . VAL A 1 225 ? 24.370 -1.034 -8.071 1.00 95.25 225 VAL A N 1
ATOM 1630 C CA . VAL A 1 225 ? 25.008 -1.882 -9.089 1.00 95.25 225 VAL A CA 1
ATOM 1631 C C . VAL A 1 225 ? 25.943 -1.045 -9.962 1.00 95.25 225 VAL A C 1
ATOM 1633 O O . VAL A 1 225 ? 27.131 -1.344 -10.048 1.00 95.25 225 VAL A O 1
ATOM 1636 N N . ASP A 1 226 ? 25.415 0.011 -10.585 1.00 96.25 226 ASP A N 1
ATOM 1637 C CA . ASP A 1 226 ? 26.160 0.946 -11.431 1.00 96.25 226 ASP A CA 1
ATOM 1638 C C . ASP A 1 226 ? 25.570 2.369 -11.304 1.00 96.25 226 ASP A C 1
ATOM 1640 O O . ASP A 1 226 ? 24.432 2.606 -11.727 1.00 96.25 226 ASP A O 1
ATOM 1644 N N . PRO A 1 227 ? 26.328 3.347 -10.770 1.00 93.19 227 PRO A N 1
ATOM 1645 C CA . PRO A 1 227 ? 25.878 4.734 -10.632 1.00 93.19 227 PRO A CA 1
ATOM 1646 C C . PRO A 1 227 ? 25.532 5.446 -11.947 1.00 93.19 227 PRO A C 1
ATOM 1648 O O . PRO A 1 227 ? 24.874 6.487 -11.912 1.00 93.19 227 PRO A O 1
ATOM 1651 N N . LEU A 1 228 ? 26.000 4.944 -13.094 1.00 92.31 228 LEU A N 1
ATOM 1652 C CA . LEU A 1 228 ? 25.719 5.533 -14.407 1.00 92.31 228 LEU A CA 1
ATOM 1653 C C . LEU A 1 228 ? 24.382 5.054 -14.988 1.00 92.31 228 LEU A C 1
ATOM 1655 O O . LEU A 1 228 ? 23.783 5.740 -15.827 1.00 92.31 228 LEU A O 1
ATOM 1659 N N . GLN A 1 229 ? 23.888 3.906 -14.527 1.00 94.75 229 GLN A N 1
ATOM 1660 C CA . GLN A 1 229 ? 22.628 3.325 -14.976 1.00 94.75 229 GLN A CA 1
ATOM 1661 C C . GLN A 1 229 ? 21.420 3.958 -14.278 1.00 94.75 229 GLN A C 1
ATOM 1663 O O . GLN A 1 229 ? 21.535 4.668 -13.280 1.00 94.75 229 GLN A O 1
ATOM 1668 N N . SER A 1 230 ? 20.236 3.722 -14.844 1.00 95.06 230 SER A N 1
ATOM 1669 C CA . SER A 1 230 ? 18.977 4.154 -14.238 1.00 95.06 230 SER A CA 1
ATOM 1670 C C . SER A 1 230 ? 18.785 3.476 -12.881 1.00 95.06 230 SER A C 1
ATOM 1672 O O . SER A 1 230 ? 19.056 2.284 -12.752 1.00 95.06 230 SER A O 1
ATOM 1674 N N . GLU A 1 231 ? 18.307 4.212 -11.878 1.00 95.81 231 GLU A N 1
ATOM 1675 C CA . GLU A 1 231 ? 18.002 3.627 -10.565 1.00 95.81 231 GLU A CA 1
ATOM 1676 C C . GLU A 1 231 ? 16.689 2.842 -10.588 1.00 95.81 231 GLU A C 1
ATOM 1678 O O . GLU A 1 231 ? 16.574 1.803 -9.939 1.00 95.81 231 GLU A O 1
ATOM 1683 N N . VAL A 1 232 ? 15.711 3.336 -11.354 1.00 97.44 232 VAL A N 1
ATOM 1684 C CA . VAL A 1 232 ? 14.424 2.676 -11.581 1.00 97.44 232 VAL A CA 1
ATOM 1685 C C . VAL A 1 232 ? 14.245 2.409 -13.070 1.00 97.44 232 VAL A C 1
ATOM 1687 O O . VAL A 1 232 ? 14.395 3.311 -13.902 1.00 97.44 232 VAL A O 1
ATOM 1690 N N . VAL A 1 233 ? 13.913 1.168 -13.414 1.00 98.25 233 VAL A N 1
ATOM 1691 C CA . VAL A 1 233 ? 13.570 0.759 -14.780 1.00 98.25 233 VAL A CA 1
ATOM 1692 C C . VAL A 1 233 ? 12.160 0.190 -14.774 1.00 98.25 233 VAL A C 1
ATOM 1694 O O . VAL A 1 233 ? 11.845 -0.702 -13.992 1.00 98.25 233 VAL A O 1
ATOM 1697 N N . VAL A 1 234 ? 11.300 0.698 -15.649 1.00 98.38 234 VAL A N 1
ATOM 1698 C CA . VAL A 1 234 ? 9.917 0.236 -15.781 1.00 98.38 234 VAL A CA 1
ATOM 1699 C C . VAL A 1 234 ? 9.793 -0.604 -17.041 1.00 98.38 234 VAL A C 1
ATOM 1701 O O . VAL A 1 234 ? 10.145 -0.158 -18.127 1.00 98.38 234 VAL A O 1
ATOM 1704 N N . LEU A 1 235 ? 9.295 -1.826 -16.907 1.00 98.31 235 LEU A N 1
ATOM 1705 C CA . LEU A 1 235 ? 9.014 -2.711 -18.027 1.00 98.31 235 LEU A CA 1
ATOM 1706 C C . LEU A 1 235 ? 7.551 -2.550 -18.435 1.00 98.31 235 LEU A C 1
ATOM 1708 O O . LEU A 1 235 ? 6.649 -2.799 -17.633 1.00 98.31 235 LEU A O 1
ATOM 1712 N N . LEU A 1 236 ? 7.322 -2.136 -19.677 1.00 97.50 236 LEU A N 1
ATOM 1713 C CA . LEU A 1 236 ? 5.987 -2.039 -20.255 1.00 97.50 236 LEU A CA 1
ATOM 1714 C C . LEU A 1 236 ? 5.599 -3.315 -20.999 1.00 97.50 236 LEU A C 1
ATOM 1716 O O . LEU A 1 236 ? 6.445 -4.094 -21.441 1.00 97.50 236 LEU A O 1
ATOM 1720 N N . SER A 1 237 ? 4.296 -3.454 -21.222 1.00 94.31 237 SER A N 1
ATOM 1721 C CA . SER A 1 237 ? 3.723 -4.460 -22.110 1.00 94.31 237 SER A CA 1
ATOM 1722 C C . SER A 1 237 ? 4.398 -4.477 -23.480 1.00 94.31 237 SER A C 1
ATOM 1724 O O . SER A 1 237 ? 4.546 -3.446 -24.148 1.00 94.31 237 SER A O 1
ATOM 1726 N N . GLY A 1 238 ? 4.818 -5.675 -23.890 1.00 91.62 238 GLY A N 1
ATOM 1727 C CA . GLY A 1 238 ? 5.614 -5.887 -25.102 1.00 91.62 238 GLY A CA 1
ATOM 1728 C C . GLY A 1 238 ? 7.129 -5.800 -24.894 1.00 91.62 238 GLY A C 1
ATOM 1729 O O . GLY A 1 238 ? 7.861 -5.793 -25.879 1.00 91.62 238 GLY A O 1
ATOM 1730 N N . GLY A 1 239 ? 7.602 -5.749 -23.644 1.00 94.62 239 GLY A N 1
ATOM 1731 C CA . GLY A 1 239 ? 9.020 -5.875 -23.300 1.00 94.62 239 GLY A CA 1
ATOM 1732 C C . GLY A 1 239 ? 9.844 -4.587 -23.397 1.00 94.62 239 GLY A C 1
ATOM 1733 O O . GLY A 1 239 ? 11.055 -4.638 -23.193 1.00 94.62 239 GLY A O 1
ATOM 1734 N N . LEU A 1 240 ? 9.215 -3.441 -23.679 1.00 96.75 240 LEU A N 1
ATOM 1735 C CA . LEU A 1 240 ? 9.902 -2.149 -23.759 1.00 96.75 240 LEU A CA 1
ATOM 1736 C C . LEU A 1 240 ? 10.397 -1.721 -22.372 1.00 96.75 240 LEU A C 1
ATOM 1738 O O . LEU A 1 240 ? 9.599 -1.553 -21.444 1.00 96.75 240 LEU A O 1
ATOM 1742 N N . LYS A 1 241 ? 11.707 -1.497 -22.248 1.00 97.94 241 LYS A N 1
ATOM 1743 C CA . LYS A 1 241 ? 12.333 -0.991 -21.022 1.00 97.94 241 LYS A CA 1
ATOM 1744 C C . LYS A 1 241 ? 12.299 0.535 -21.007 1.00 97.94 241 LYS A C 1
ATOM 1746 O O . LYS A 1 241 ? 12.811 1.176 -21.916 1.00 97.94 241 LYS A O 1
ATOM 1751 N N . VAL A 1 242 ? 11.743 1.124 -19.959 1.00 98.06 242 VAL A N 1
ATOM 1752 C CA . VAL A 1 242 ? 11.753 2.569 -19.722 1.00 98.06 242 VAL A CA 1
ATOM 1753 C C . VAL A 1 242 ? 12.735 2.876 -18.600 1.00 98.06 242 VAL A C 1
ATOM 1755 O O . VAL A 1 242 ? 12.480 2.583 -17.432 1.00 98.06 242 VAL A O 1
ATOM 1758 N N . GLU A 1 243 ? 13.862 3.483 -18.939 1.00 97.81 243 GLU A N 1
ATOM 1759 C CA . GLU A 1 243 ? 14.813 4.007 -17.967 1.00 97.81 243 GLU A CA 1
ATOM 1760 C C . GLU A 1 243 ? 14.290 5.337 -17.417 1.00 97.81 243 GLU A C 1
ATOM 1762 O O . GLU A 1 243 ? 14.395 6.391 -18.052 1.00 97.81 243 GLU A O 1
ATOM 1767 N N . TRP A 1 244 ? 13.690 5.280 -16.229 1.00 97.06 244 TRP A N 1
ATOM 1768 C CA . TRP A 1 244 ? 13.051 6.440 -15.609 1.00 97.06 244 TRP A CA 1
ATOM 1769 C C . TRP A 1 244 ? 14.054 7.412 -14.969 1.00 97.06 244 TRP A C 1
ATOM 1771 O O . TRP A 1 244 ? 13.804 8.615 -14.864 1.00 97.06 244 TRP A O 1
ATOM 1781 N N . GLY A 1 245 ? 15.204 6.899 -14.539 1.00 94.56 245 GLY A N 1
ATOM 1782 C CA . GLY A 1 245 ? 16.190 7.608 -13.733 1.00 94.56 245 GLY A CA 1
ATOM 1783 C C . GLY A 1 245 ? 15.939 7.421 -12.248 1.00 94.56 245 GLY A C 1
ATOM 1784 O O . GLY A 1 245 ? 15.688 6.303 -11.792 1.00 94.56 245 GLY A O 1
ATOM 1785 N N . ARG A 1 246 ? 16.044 8.514 -11.493 1.00 92.31 246 ARG A N 1
ATOM 1786 C CA . ARG A 1 246 ? 15.820 8.517 -10.048 1.00 92.31 246 ARG A CA 1
ATOM 1787 C C . ARG A 1 246 ? 14.347 8.719 -9.728 1.00 92.31 246 ARG A C 1
ATOM 1789 O O . ARG A 1 246 ? 13.622 9.402 -10.453 1.00 92.31 246 ARG A O 1
ATOM 1796 N N . ALA A 1 247 ? 13.912 8.130 -8.619 1.00 88.06 247 ALA A N 1
ATOM 1797 C CA . ALA A 1 247 ? 12.653 8.516 -8.001 1.00 88.06 247 ALA A CA 1
ATOM 1798 C C . ALA A 1 247 ? 12.843 9.851 -7.267 1.00 88.06 247 ALA A C 1
ATOM 1800 O O . ALA A 1 247 ? 13.869 10.060 -6.617 1.00 88.06 247 ALA A O 1
ATOM 1801 N N . ASN A 1 248 ? 11.840 10.727 -7.325 1.00 84.81 248 ASN A N 1
ATOM 1802 C CA . ASN A 1 248 ? 11.854 12.033 -6.660 1.00 84.81 248 ASN A CA 1
ATOM 1803 C C . ASN A 1 248 ? 11.571 11.892 -5.153 1.00 84.81 248 ASN A C 1
ATOM 1805 O O . ASN A 1 248 ? 10.578 12.409 -4.649 1.00 84.81 248 ASN A O 1
ATOM 1809 N N . LEU A 1 249 ? 12.407 11.128 -4.444 1.00 80.81 249 LEU A N 1
ATOM 1810 C CA . LEU A 1 249 ? 12.310 10.962 -2.991 1.00 80.81 249 LEU A CA 1
ATOM 1811 C C . LEU A 1 249 ? 13.053 12.066 -2.227 1.00 80.81 249 LEU A C 1
ATOM 1813 O O . LEU A 1 249 ? 12.609 12.452 -1.152 1.00 80.81 249 LEU A O 1
ATOM 1817 N N . ASP A 1 250 ? 14.157 12.566 -2.791 1.00 78.44 250 ASP A N 1
ATOM 1818 C CA . ASP A 1 250 ? 15.049 13.538 -2.155 1.00 78.44 250 ASP A CA 1
ATOM 1819 C C . ASP A 1 250 ? 15.048 14.853 -2.968 1.00 78.44 250 ASP A C 1
ATOM 1821 O O . ASP A 1 250 ? 15.479 14.878 -4.122 1.00 78.44 250 ASP A O 1
ATOM 1825 N N . GLU A 1 251 ? 14.582 15.961 -2.375 1.00 72.75 251 GLU A N 1
ATOM 1826 C CA . GLU A 1 251 ? 14.442 17.269 -3.054 1.00 72.75 251 GLU A CA 1
ATOM 1827 C C . GLU A 1 251 ? 15.776 17.891 -3.508 1.00 72.75 251 GLU A C 1
ATOM 1829 O O . GLU A 1 251 ? 15.776 18.786 -4.348 1.00 72.75 251 GLU A O 1
ATOM 1834 N N . GLU A 1 252 ? 16.913 17.442 -2.972 1.00 73.12 252 GLU A N 1
ATOM 1835 C CA . GLU A 1 252 ? 18.234 18.037 -3.230 1.00 73.12 252 GLU A CA 1
ATOM 1836 C C . GLU A 1 252 ? 18.852 17.620 -4.574 1.00 73.12 252 GLU A C 1
ATOM 1838 O O . GLU A 1 252 ? 19.784 18.260 -5.062 1.00 73.12 252 GLU A O 1
ATOM 1843 N N . ARG A 1 253 ? 18.362 16.535 -5.181 1.00 67.25 253 ARG A N 1
ATOM 1844 C CA . ARG A 1 253 ? 18.880 15.986 -6.443 1.00 67.25 253 ARG A CA 1
ATOM 1845 C C . ARG A 1 253 ? 17.739 15.858 -7.440 1.00 67.25 253 ARG A C 1
ATOM 1847 O O . ARG A 1 253 ? 17.315 14.753 -7.764 1.00 67.25 253 ARG A O 1
ATOM 1854 N N . GLN A 1 254 ? 17.221 17.000 -7.882 1.00 63.16 254 GLN A N 1
ATOM 1855 C CA . GLN A 1 254 ? 16.096 17.024 -8.812 1.00 63.16 254 GLN A CA 1
ATOM 1856 C C . GLN A 1 254 ? 16.560 16.608 -10.208 1.00 63.16 254 GLN A C 1
ATOM 1858 O O . GLN A 1 254 ? 17.223 17.364 -10.916 1.00 63.16 254 GLN A O 1
ATOM 1863 N N . ASP A 1 255 ? 16.187 15.388 -10.590 1.00 80.00 255 ASP A N 1
ATOM 1864 C CA . ASP A 1 255 ? 15.996 15.033 -11.993 1.00 80.00 255 ASP A CA 1
ATOM 1865 C C . ASP A 1 255 ? 14.863 15.900 -12.590 1.00 80.00 255 ASP A C 1
ATOM 1867 O O . ASP A 1 255 ? 14.157 16.632 -11.890 1.00 80.00 255 ASP A O 1
ATOM 18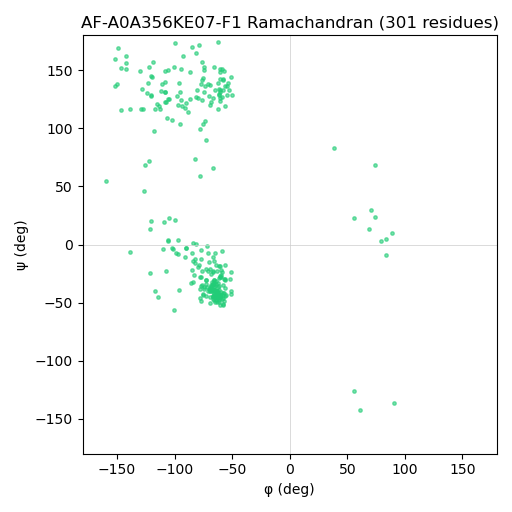71 N N . ARG A 1 256 ? 14.634 15.777 -13.902 1.00 90.31 256 ARG A N 1
ATOM 1872 C CA . ARG A 1 256 ? 13.472 16.385 -14.565 1.00 90.31 256 ARG A CA 1
ATOM 1873 C C . ARG A 1 256 ? 12.153 16.033 -13.850 1.00 90.31 256 ARG A C 1
ATOM 1875 O O . ARG A 1 256 ? 11.993 14.889 -13.402 1.00 90.31 256 ARG A O 1
ATOM 1882 N N . PRO A 1 257 ? 11.176 16.960 -13.795 1.00 92.81 257 PRO A N 1
ATOM 1883 C CA . PRO A 1 257 ? 9.870 16.699 -13.199 1.00 92.81 257 PRO A CA 1
ATOM 1884 C C . PRO A 1 257 ? 9.191 15.465 -13.798 1.00 92.81 257 PRO A C 1
ATOM 1886 O O . PRO A 1 257 ? 9.182 15.269 -15.015 1.00 92.81 257 PRO A O 1
ATOM 1889 N N . ALA A 1 258 ? 8.566 14.659 -12.939 1.00 93.94 258 ALA A N 1
ATOM 1890 C CA . ALA A 1 258 ? 7.894 13.420 -13.327 1.00 93.94 258 ALA A CA 1
ATOM 1891 C C . ALA A 1 258 ? 6.822 13.627 -14.414 1.00 93.94 258 ALA A C 1
ATOM 1893 O O . ALA A 1 258 ? 6.694 12.817 -15.330 1.00 93.94 258 ALA A O 1
ATOM 1894 N N . GLU A 1 259 ? 6.093 14.745 -14.355 1.00 94.56 259 GLU A N 1
ATOM 1895 C CA . GLU A 1 259 ? 5.086 15.112 -15.356 1.00 94.56 259 GLU A CA 1
ATOM 1896 C C . GLU A 1 259 ? 5.691 15.300 -16.750 1.00 94.56 259 GLU A C 1
ATOM 1898 O O . GLU A 1 259 ? 5.098 14.872 -17.739 1.00 94.56 259 GLU A O 1
ATOM 1903 N N . GLN A 1 260 ? 6.887 15.891 -16.825 1.00 95.56 260 GLN A N 1
ATOM 1904 C CA . GLN A 1 260 ? 7.587 16.111 -18.085 1.00 95.56 260 GLN A CA 1
ATOM 1905 C C . GLN A 1 260 ? 8.136 14.794 -18.642 1.00 95.56 260 GLN A C 1
ATOM 1907 O O . GLN A 1 260 ? 7.922 14.498 -19.814 1.00 95.56 260 GLN A O 1
ATOM 1912 N N . LYS A 1 261 ? 8.744 13.957 -17.786 1.00 96.50 261 LYS A N 1
ATOM 1913 C CA . LYS A 1 261 ? 9.184 12.600 -18.158 1.00 96.50 261 LYS A CA 1
ATOM 1914 C C . LYS A 1 261 ? 8.025 11.770 -18.724 1.00 96.50 261 LYS A C 1
ATOM 1916 O O . LYS A 1 261 ? 8.186 11.095 -19.739 1.00 96.50 261 LYS A O 1
ATOM 1921 N N . ARG A 1 262 ? 6.843 11.845 -18.095 1.00 96.75 262 ARG A N 1
ATOM 1922 C CA . ARG A 1 262 ? 5.628 11.171 -18.576 1.00 96.75 262 ARG A CA 1
ATOM 1923 C C . ARG A 1 262 ? 5.168 11.723 -19.924 1.00 96.75 262 ARG A C 1
ATOM 1925 O O . ARG A 1 262 ? 4.914 10.928 -20.820 1.00 96.75 262 ARG A O 1
ATOM 1932 N N . ALA A 1 263 ? 5.058 13.043 -20.073 1.00 96.69 263 ALA A N 1
ATOM 1933 C CA . ALA A 1 263 ? 4.602 13.660 -21.321 1.00 96.69 263 ALA A CA 1
ATOM 1934 C C . ALA A 1 263 ? 5.511 13.294 -22.508 1.00 96.69 263 ALA A C 1
ATOM 1936 O O . ALA A 1 263 ? 5.026 12.952 -23.586 1.00 96.69 263 ALA A O 1
ATOM 1937 N N . ASP A 1 264 ? 6.823 13.287 -22.284 1.00 96.88 264 ASP A N 1
ATOM 1938 C CA . ASP A 1 264 ? 7.813 12.884 -23.279 1.00 96.88 264 ASP A CA 1
ATOM 1939 C C . ASP A 1 264 ? 7.692 11.396 -23.644 1.00 96.88 264 ASP A C 1
ATOM 1941 O O . ASP A 1 264 ? 7.742 11.034 -24.823 1.00 96.88 264 ASP A O 1
ATOM 1945 N N . LEU A 1 265 ? 7.470 10.526 -22.651 1.00 97.12 265 LEU A N 1
ATOM 1946 C CA . LEU A 1 265 ? 7.207 9.106 -22.885 1.00 97.12 265 LEU A CA 1
ATOM 1947 C C . LEU A 1 265 ? 5.911 8.891 -23.679 1.00 97.12 265 LEU A C 1
ATOM 1949 O O . LEU A 1 265 ? 5.883 8.078 -24.599 1.00 97.12 265 LEU A O 1
ATOM 1953 N N . GLU A 1 266 ? 4.840 9.614 -23.356 1.00 97.12 266 GLU A N 1
ATOM 1954 C CA . GLU A 1 266 ? 3.569 9.549 -24.086 1.00 97.12 266 GLU A CA 1
ATOM 1955 C C . GLU A 1 266 ? 3.742 9.990 -25.545 1.00 97.12 266 GLU A C 1
ATOM 1957 O O . GLU A 1 266 ? 3.283 9.295 -26.456 1.00 97.12 266 GLU A O 1
ATOM 1962 N N . ALA A 1 267 ? 4.457 11.094 -25.778 1.00 96.88 267 ALA A N 1
ATOM 1963 C CA . ALA A 1 267 ? 4.778 11.573 -27.119 1.00 96.88 267 ALA A CA 1
ATOM 1964 C C . ALA A 1 267 ? 5.608 10.545 -27.905 1.00 96.88 267 ALA A C 1
ATOM 1966 O O . ALA A 1 267 ? 5.312 10.267 -29.070 1.00 96.88 267 ALA A O 1
ATOM 1967 N N . PHE A 1 268 ? 6.598 9.923 -27.257 1.00 96.31 268 PHE A N 1
ATOM 1968 C CA . PHE A 1 268 ? 7.396 8.854 -27.849 1.00 96.31 268 PHE A CA 1
ATOM 1969 C C . PHE A 1 268 ? 6.535 7.641 -28.231 1.00 96.31 268 PHE A C 1
ATOM 1971 O O . PHE A 1 268 ? 6.587 7.174 -29.369 1.00 96.31 268 PHE A O 1
ATOM 1978 N N . LEU A 1 269 ? 5.691 7.156 -27.317 1.00 95.56 269 LEU A N 1
ATOM 1979 C CA . LEU A 1 269 ? 4.816 6.005 -27.562 1.00 95.56 269 LEU A CA 1
ATOM 1980 C C . LEU A 1 269 ? 3.780 6.277 -28.663 1.00 95.56 269 LEU A C 1
ATOM 1982 O O . LEU A 1 269 ? 3.411 5.353 -29.390 1.00 95.56 269 LEU A O 1
ATOM 1986 N N . ALA A 1 270 ? 3.324 7.524 -28.806 1.00 95.69 270 ALA A N 1
ATOM 1987 C CA . ALA A 1 270 ? 2.433 7.935 -29.887 1.00 95.69 270 ALA A CA 1
ATOM 1988 C C . ALA A 1 270 ? 3.146 7.971 -31.251 1.00 95.69 270 ALA A C 1
ATOM 1990 O O . ALA A 1 270 ? 2.571 7.552 -32.256 1.00 95.69 270 ALA A O 1
ATOM 1991 N N . ALA A 1 271 ? 4.398 8.439 -31.291 1.00 95.25 271 ALA A N 1
ATOM 1992 C CA . ALA A 1 271 ? 5.200 8.500 -32.512 1.00 95.25 271 ALA A CA 1
ATOM 1993 C C . ALA A 1 271 ? 5.687 7.116 -32.983 1.00 95.25 271 ALA A C 1
ATOM 1995 O O . ALA A 1 271 ? 5.813 6.883 -34.186 1.00 95.25 271 ALA A O 1
ATOM 1996 N N . TYR A 1 272 ? 5.920 6.186 -32.051 1.00 93.12 272 TYR A N 1
ATOM 1997 C CA . TYR A 1 272 ? 6.460 4.851 -32.322 1.00 93.12 272 TYR A CA 1
ATOM 1998 C C . TYR A 1 272 ? 5.514 3.736 -31.837 1.00 93.12 272 TYR A C 1
ATOM 2000 O O . TYR A 1 272 ? 5.823 3.014 -30.887 1.00 93.12 272 TYR A O 1
ATOM 2008 N N . PRO A 1 273 ? 4.367 3.515 -32.510 1.00 86.88 273 PRO A N 1
ATOM 2009 C CA . PRO A 1 273 ? 3.396 2.502 -32.091 1.00 86.88 273 PRO A CA 1
ATOM 2010 C C . PRO A 1 273 ? 3.930 1.062 -32.215 1.00 86.88 273 PRO A C 1
ATOM 2012 O O . PRO A 1 273 ? 3.456 0.159 -31.526 1.00 86.88 273 PRO A O 1
ATOM 2015 N N . GLN A 1 274 ? 4.933 0.827 -33.072 1.00 83.12 274 GLN A N 1
ATOM 2016 C CA . GLN A 1 274 ? 5.588 -0.475 -33.241 1.00 83.12 274 GLN A CA 1
ATOM 2017 C C . GLN A 1 274 ? 6.663 -0.702 -32.167 1.00 83.12 274 GLN A C 1
ATOM 2019 O O . GLN A 1 274 ? 7.861 -0.658 -32.444 1.00 83.12 274 GLN A O 1
ATOM 2024 N N . ARG A 1 275 ? 6.224 -0.978 -30.936 1.00 79.62 275 ARG A N 1
ATOM 2025 C CA . ARG A 1 275 ? 7.100 -1.135 -29.757 1.00 79.62 275 ARG A CA 1
ATOM 2026 C C . ARG A 1 275 ? 8.171 -2.216 -29.906 1.00 79.62 275 ARG A C 1
ATOM 2028 O O . ARG A 1 275 ? 9.255 -2.061 -29.369 1.00 79.62 275 ARG A O 1
ATOM 2035 N N . GLY A 1 276 ? 7.907 -3.266 -30.686 1.00 83.31 276 GLY A N 1
ATOM 2036 C CA . GLY A 1 276 ? 8.830 -4.397 -30.854 1.00 83.31 276 GLY A CA 1
ATOM 2037 C C . GLY A 1 276 ? 10.166 -4.071 -31.536 1.00 83.31 276 GLY A C 1
ATOM 2038 O O . GLY A 1 276 ? 11.022 -4.943 -31.605 1.00 83.31 276 GLY A O 1
ATOM 2039 N N . ARG A 1 277 ? 10.356 -2.849 -32.054 1.00 89.38 277 ARG A N 1
ATOM 2040 C CA . ARG A 1 277 ? 11.628 -2.392 -32.644 1.00 89.38 277 ARG A CA 1
ATOM 2041 C C . ARG A 1 277 ? 12.497 -1.587 -31.682 1.00 89.38 277 ARG A C 1
ATOM 2043 O O . ARG A 1 277 ? 13.624 -1.256 -32.034 1.00 89.38 277 ARG A O 1
ATOM 2050 N N . VAL A 1 278 ? 11.979 -1.234 -30.511 1.00 94.00 278 VAL A N 1
ATOM 2051 C CA . VAL A 1 278 ? 12.684 -0.425 -29.515 1.00 94.00 278 VAL A CA 1
ATOM 2052 C C . VAL A 1 278 ? 12.938 -1.308 -28.305 1.00 94.00 278 VAL A C 1
ATOM 2054 O O . VAL A 1 278 ? 11.995 -1.809 -27.700 1.00 94.00 278 VAL A O 1
ATOM 2057 N N . GLU A 1 279 ? 14.205 -1.509 -27.957 1.00 94.69 279 GLU A N 1
ATOM 2058 C CA . GLU A 1 279 ? 14.569 -2.279 -26.768 1.00 94.69 279 GLU A CA 1
ATOM 2059 C C . GLU A 1 279 ? 14.360 -1.446 -25.500 1.00 94.69 279 GLU A C 1
ATOM 2061 O O . GLU A 1 279 ? 13.741 -1.900 -24.532 1.00 94.69 279 GLU A O 1
ATOM 2066 N N . SER A 1 280 ? 14.872 -0.215 -25.507 1.00 96.81 280 SER A N 1
ATOM 2067 C CA . SER A 1 280 ? 14.784 0.683 -24.365 1.00 96.81 280 SER A CA 1
ATOM 2068 C C . SER A 1 280 ? 14.550 2.128 -24.776 1.00 96.81 280 SER A C 1
ATOM 2070 O O . SER A 1 280 ? 14.954 2.572 -25.850 1.00 96.81 280 SER A O 1
ATOM 2072 N N . VAL A 1 281 ? 13.892 2.870 -23.893 1.00 97.38 281 VAL A N 1
ATOM 2073 C CA . VAL A 1 281 ? 13.712 4.317 -23.964 1.00 97.38 281 VAL A CA 1
ATOM 2074 C C . VAL A 1 281 ? 14.148 4.922 -22.636 1.00 97.38 281 VAL A C 1
ATOM 2076 O O . VAL A 1 281 ? 13.795 4.425 -21.571 1.00 97.38 281 VAL A O 1
ATOM 2079 N N . SER A 1 282 ? 14.924 5.995 -22.690 1.00 97.12 282 SER A N 1
ATOM 2080 C CA . SER A 1 282 ? 15.431 6.710 -21.529 1.00 97.12 282 SER A CA 1
ATOM 2081 C C . SER A 1 282 ? 14.842 8.108 -21.494 1.00 97.12 282 SER A C 1
ATOM 2083 O O . SER A 1 282 ? 15.017 8.897 -22.423 1.00 97.12 282 SER A O 1
ATOM 2085 N N . VAL A 1 283 ? 14.147 8.407 -20.396 1.00 96.44 283 VAL A N 1
ATOM 2086 C CA . VAL A 1 283 ? 13.525 9.716 -20.117 1.00 96.44 283 VAL A CA 1
ATOM 2087 C C . VAL A 1 283 ? 14.265 10.462 -19.003 1.00 96.44 283 VAL A C 1
ATOM 2089 O O . VAL A 1 283 ? 13.733 11.360 -18.355 1.00 96.44 283 VAL A O 1
ATOM 2092 N N . ARG A 1 284 ? 15.512 10.056 -18.746 1.00 91.94 284 ARG A N 1
ATOM 2093 C CA . ARG A 1 284 ? 16.385 10.613 -17.706 1.00 91.94 284 ARG A CA 1
ATOM 2094 C C . ARG A 1 284 ? 16.835 12.037 -18.016 1.00 91.94 284 ARG A C 1
ATOM 2096 O O . ARG A 1 284 ? 16.933 12.860 -17.111 1.00 91.94 284 ARG A O 1
ATOM 2103 N N . TRP A 1 285 ? 17.142 12.283 -19.285 1.00 88.38 285 TRP A N 1
ATOM 2104 C CA . TRP A 1 285 ? 17.773 13.501 -19.785 1.00 88.38 285 TRP A CA 1
ATOM 2105 C C . TRP A 1 285 ? 16.739 14.452 -20.383 1.00 88.38 285 TRP A C 1
ATOM 2107 O O . TRP A 1 285 ? 15.570 14.092 -20.505 1.00 88.38 285 TRP A O 1
ATOM 2117 N N . ASP A 1 286 ? 17.164 15.659 -20.757 1.00 88.19 286 ASP A N 1
ATOM 2118 C CA . ASP A 1 286 ? 16.298 16.661 -21.400 1.00 88.19 286 ASP A CA 1
ATOM 2119 C C . ASP A 1 286 ? 15.723 16.179 -22.734 1.00 88.19 286 ASP A C 1
ATOM 2121 O O . ASP A 1 286 ? 14.618 16.566 -23.111 1.00 88.19 286 ASP A O 1
ATOM 2125 N N . GLU A 1 287 ? 16.439 15.278 -23.404 1.00 90.06 287 GLU A N 1
ATOM 2126 C CA . GLU A 1 287 ? 16.011 14.628 -24.635 1.00 90.06 287 GLU A CA 1
ATOM 2127 C C . GLU A 1 287 ? 15.728 13.142 -24.394 1.00 90.06 287 GLU A C 1
ATOM 2129 O O . GLU A 1 287 ? 16.488 12.438 -23.719 1.00 90.06 287 GLU A O 1
ATOM 2134 N N . VAL A 1 288 ? 14.633 12.651 -24.984 1.00 93.75 288 VAL A N 1
ATOM 2135 C CA . VAL A 1 288 ? 14.317 11.220 -24.997 1.00 93.75 288 VAL A CA 1
ATOM 2136 C C . VAL A 1 288 ? 15.324 10.507 -25.886 1.00 93.75 288 VAL A C 1
ATOM 2138 O O . VAL A 1 288 ? 15.401 10.761 -27.087 1.00 93.75 288 VAL A O 1
ATOM 2141 N N . THR A 1 289 ? 16.063 9.572 -25.302 1.00 95.38 289 THR A N 1
ATOM 2142 C CA . THR A 1 289 ? 16.973 8.694 -26.046 1.00 95.38 289 THR A CA 1
ATOM 2143 C C . THR A 1 289 ? 16.392 7.292 -26.084 1.00 95.38 289 THR A C 1
ATOM 2145 O O . THR A 1 289 ? 15.661 6.894 -25.181 1.00 95.38 289 THR A O 1
ATOM 2148 N N . PHE A 1 290 ? 16.659 6.534 -27.140 1.00 94.56 290 PHE A N 1
ATOM 2149 C CA . PHE A 1 290 ? 16.160 5.169 -27.254 1.00 94.56 290 PHE A CA 1
ATOM 2150 C C . PHE A 1 290 ? 17.156 4.290 -27.994 1.00 94.56 290 PHE A C 1
ATOM 2152 O O . PHE A 1 290 ? 17.921 4.757 -28.840 1.00 94.56 290 PHE A O 1
ATOM 2159 N N . VAL A 1 291 ? 17.127 3.006 -27.665 1.00 94.00 291 VAL A N 1
ATOM 2160 C CA . VAL A 1 291 ? 17.943 1.976 -28.295 1.00 94.00 291 VAL A CA 1
ATOM 2161 C C . VAL A 1 291 ? 17.018 1.118 -29.141 1.00 94.00 291 VAL A C 1
ATOM 2163 O O . VAL A 1 291 ? 16.027 0.571 -28.651 1.00 94.00 291 VAL A O 1
ATOM 2166 N N . LEU A 1 292 ? 17.316 1.033 -30.436 1.00 91.69 292 LEU A N 1
ATOM 2167 C CA . LEU A 1 292 ? 16.625 0.104 -31.321 1.00 91.69 292 LEU A CA 1
ATOM 2168 C C . LEU A 1 292 ? 17.032 -1.317 -30.948 1.00 91.69 292 LEU A C 1
ATOM 2170 O O . LEU A 1 292 ? 18.211 -1.576 -30.714 1.00 91.69 292 LEU A O 1
ATOM 2174 N N . ALA A 1 293 ? 16.058 -2.222 -30.917 1.00 88.31 293 ALA A N 1
ATOM 2175 C CA . ALA A 1 293 ? 16.346 -3.638 -30.808 1.00 88.31 293 ALA A CA 1
ATOM 2176 C C . ALA A 1 293 ? 17.264 -4.004 -31.976 1.00 88.31 293 ALA A C 1
ATOM 2178 O O . ALA A 1 293 ? 16.911 -3.801 -33.141 1.00 88.31 293 ALA A O 1
ATOM 2179 N N . GLU A 1 294 ? 18.465 -4.481 -31.658 1.00 83.31 294 GLU A N 1
ATOM 2180 C CA . GLU A 1 294 ? 19.365 -5.021 -32.664 1.00 83.31 294 GLU A CA 1
ATOM 2181 C C . GLU A 1 294 ? 18.577 -6.114 -33.403 1.00 83.31 294 GLU A C 1
ATOM 2183 O O . GLU A 1 294 ? 17.936 -6.945 -32.753 1.00 83.31 294 GLU A O 1
ATOM 2188 N N . GLU A 1 295 ? 18.537 -6.082 -34.742 1.00 69.44 295 GLU A N 1
ATOM 2189 C CA . GLU A 1 295 ? 17.921 -7.138 -35.560 1.00 69.44 295 GLU A CA 1
ATOM 2190 C C . GLU A 1 295 ? 18.744 -8.428 -35.397 1.00 69.44 295 GLU A C 1
ATOM 2192 O O . GLU A 1 295 ? 19.406 -8.912 -36.315 1.00 69.44 295 GLU A O 1
ATOM 2197 N N . GLN A 1 296 ? 18.759 -8.994 -34.194 1.00 53.09 296 GLN A N 1
ATOM 2198 C CA . GLN A 1 296 ? 19.408 -10.247 -33.899 1.00 53.09 296 GLN A CA 1
ATOM 2199 C C . GLN A 1 296 ? 18.560 -11.358 -34.518 1.00 53.09 296 GLN A C 1
ATOM 2201 O O . GLN A 1 296 ? 17.676 -11.951 -33.911 1.00 53.09 296 GLN A O 1
ATOM 2206 N N . SER A 1 297 ? 18.915 -11.657 -35.767 1.00 48.97 297 SER A N 1
ATOM 2207 C CA . SER A 1 297 ? 18.893 -12.996 -36.338 1.00 48.97 297 SER A CA 1
ATOM 2208 C C . SER A 1 297 ? 17.518 -13.583 -36.692 1.00 48.97 297 SER A C 1
ATOM 2210 O O . SER A 1 297 ? 17.142 -14.672 -36.262 1.00 48.97 297 SER A O 1
ATOM 2212 N N . LEU A 1 298 ? 16.876 -12.998 -37.709 1.00 48.53 298 LEU A N 1
ATOM 2213 C CA . LEU A 1 298 ? 16.072 -13.794 -38.658 1.00 48.53 298 LEU A CA 1
ATOM 2214 C C . LEU A 1 298 ? 16.912 -14.880 -39.382 1.00 48.53 298 LEU A C 1
ATOM 2216 O O . LEU A 1 298 ? 16.363 -15.724 -40.083 1.00 48.53 298 LEU A O 1
ATOM 2220 N N . ALA A 1 299 ? 18.236 -14.910 -39.183 1.00 49.47 299 ALA A N 1
ATOM 2221 C CA . ALA A 1 299 ? 19.145 -15.916 -39.724 1.00 49.47 299 ALA A CA 1
ATOM 2222 C C . ALA A 1 299 ? 19.209 -17.231 -38.913 1.00 49.47 299 ALA A C 1
ATOM 2224 O O . ALA A 1 299 ? 19.727 -18.220 -39.429 1.00 49.47 299 ALA A O 1
ATOM 2225 N N . SER A 1 300 ? 18.674 -17.296 -37.685 1.00 52.25 300 SER A N 1
ATOM 2226 C CA . SER A 1 300 ? 18.701 -18.520 -36.856 1.00 52.25 300 SER A CA 1
ATOM 2227 C C . SER A 1 300 ? 17.392 -19.314 -36.843 1.00 52.25 300 SER A C 1
ATOM 2229 O O . SER A 1 300 ? 17.374 -20.408 -36.292 1.00 52.25 300 SER A O 1
ATOM 2231 N N . ALA A 1 301 ? 16.326 -18.823 -37.486 1.00 47.62 301 ALA A N 1
ATOM 2232 C CA . ALA A 1 301 ? 15.069 -19.563 -37.677 1.00 47.62 301 ALA A CA 1
ATOM 2233 C C . ALA A 1 301 ? 14.969 -20.265 -39.053 1.00 47.62 301 ALA A C 1
ATOM 2235 O O . ALA A 1 301 ? 13.940 -20.848 -39.382 1.00 47.62 301 ALA A O 1
ATOM 2236 N N . GLY A 1 302 ? 16.034 -20.203 -39.863 1.00 52.03 302 GLY A N 1
ATOM 2237 C CA . GLY A 1 302 ? 16.154 -20.876 -41.162 1.00 52.03 302 GLY A CA 1
ATOM 2238 C C . GLY A 1 302 ? 16.964 -22.180 -41.143 1.00 52.03 302 GLY A C 1
ATOM 2239 O O . GLY A 1 302 ? 17.491 -22.559 -42.189 1.00 52.03 302 GLY A O 1
ATOM 2240 N N . ARG A 1 303 ? 17.126 -22.837 -39.986 1.00 41.44 303 ARG A N 1
ATOM 2241 C CA . ARG A 1 303 ? 17.740 -24.172 -39.875 1.00 41.44 303 ARG A CA 1
ATOM 2242 C C . ARG A 1 303 ? 16.890 -25.107 -39.036 1.00 41.44 303 ARG A C 1
ATOM 2244 O O . ARG A 1 303 ? 16.389 -24.640 -37.993 1.00 41.44 303 ARG A O 1
#

Mean predicted aligned error: 10.01 Å

Radius of gyration: 34.27 Å; Cα contacts (8 Å, |Δi|>4): 449; chains: 1; bounding box: 81×54×107 Å

Nearest PDB structures (foldseek):
  6h9o-assembly1_A  TM=5.461E-01  e=2.783E-08  Escherichia coli K-12
  6h9o-assembly2_C  TM=5.334E-01  e=4.012E-08  Escherichia coli K-12
  2vh2-assembly1_A  TM=4.973E-01  e=3.391E-07  Yersinia enterocolitica
  2vh1-assembly1_A  TM=4.895E-01  e=6.632E-07  Escherichia coli
  2vh1-assembly2_B  TM=4.810E-01  e=8.996E-07  Escherichia coli

Secondary structure (DSSP, 8-state):
-PPPPPPHHHHHHHHHHHHTTTHHHHHHHHHTTT-TTTS-HHHHHHHHHHHHHHHHHHHHHHHHHHHHHH-GGGBPPSBS-S--PPPTTB-HHHHHHHHH-BPPTT-BTT-TTHHHHHHHHHTTSTTEEEEEEEEEETTTEEEEEEEE--EEEEETTTEEEETTS-EEEGGGBTTGGGSPEEES--SSHHHHHHHHHHHHHHHHHTGGGGGGEEEEE-TTGGGSS-TTS-SEEEEETTS-EEEEE--TT-TTS--S-HHHHHHHHHHHHHH---GGGEEEEE-SSSS-EEEEPP---TTSS--